Protein AF-0000000085163558 (afdb_homodimer)

Solvent-accessible surface area (backbone atoms only — not comparable to full-atom values): 19108 Å² total; per-residue (Å²): 104,44,37,70,56,42,45,69,63,59,58,63,50,84,78,63,87,53,85,35,62,61,61,64,68,59,49,54,52,25,58,48,59,16,62,55,37,70,46,75,89,71,60,66,40,54,37,37,34,40,28,48,47,92,40,30,53,62,50,35,55,63,37,28,60,65,64,34,59,96,32,67,67,57,35,50,50,48,33,62,41,53,50,18,30,26,25,35,33,42,38,33,34,47,54,46,94,49,67,68,61,26,52,47,27,46,31,24,40,14,19,24,50,38,41,28,53,42,43,29,44,72,72,54,30,29,34,29,82,42,66,62,80,49,53,73,35,68,69,38,32,52,76,70,64,54,51,91,59,40,39,62,75,30,34,37,39,29,30,41,66,84,62,86,70,64,75,87,75,90,74,80,67,75,77,34,61,46,74,109,103,45,37,70,56,43,46,68,62,60,56,62,50,85,77,61,86,52,86,35,63,63,60,63,69,58,49,54,52,25,58,46,59,17,61,57,36,70,45,75,89,72,60,67,40,54,37,37,34,39,29,49,48,92,40,29,55,61,50,36,55,64,36,27,58,65,65,34,59,94,31,67,69,57,33,49,52,49,34,61,41,53,51,16,30,25,24,35,33,41,38,31,35,48,53,44,95,49,66,67,60,25,52,44,28,46,30,22,40,14,19,24,49,38,42,27,54,41,44,30,42,71,71,54,29,28,34,30,83,42,67,64,80,50,53,72,34,67,67,38,33,52,76,71,65,53,51,94,58,40,38,61,75,32,34,38,40,31,30,40,66,84,62,88,71,64,75,86,74,89,73,82,69,76,78,34,62,47,74,109

Secondary structure (DSSP, 8-state):
-BHHHHHHH--B-----S-----HHHHHHHHHHTT-S--GGG---EEEEEEEGGGHHHHHHHHHHHHTTT-HHHHHHHHHHHTTSSEEEEEEEE--SSHHHHHHHHHHHHHHHHHHHHHHHHTT-EEEEE--GGGG-HHHHHHTT--TTEEEEEEEEEE-S-SPPPPPPP---SSSEEE-/-BHHHHHHH--B-----S-----HHHHHHHHHHTT-S--GGG---EEEEEEEGGGHHHHHHHHHHHHTTT-HHHHHHHHHHHTTSSEEEEEEEE--SSHHHHHHHHHHHHHHHHHHHHHHHHTT-EEEEE--GGGG-HHHHHHTT--TTEEEEEEEEEE-S-SPPPPPPP---SSSEEE-

Nearest PDB structures (foldseek):
  2i7h-assembly1_A  TM=8.887E-01  e=3.371E-15  Bacillus cereus
  7tmg-assembly1_B  TM=8.206E-01  e=7.336E-12  Klebsiella pneumoniae subsp. pneumoniae HS11286
  8dil-assembly2_C  TM=8.234E-01  e=2.069E-11  Salmonella enterica subsp. enterica serovar Typhimurium str. SL1344
  4xoo-assembly1_B  TM=7.553E-01  e=1.392E-09  Mycobacterium tuberculosis H37Rv
  4bn9-assembly1_A-2  TM=7.967E-01  e=5.325E-09  Lactococcus lactis subsp. lactis Il1403

Radius of gyration: 20.8 Å; Cα contacts (8 Å, |Δi|>4): 682; chains: 2; bounding box: 41×65×41 Å

InterPro domains:
  IPR000415 Nitroreductase-like [G3DSA:3.40.109.10] (3-159)
  IPR000415 Nitroreductase-like [SSF55469] (1-177)
  IPR026021 Putative NAD(P)H nitroreductase YdjA-like [cd02135] (5-158)
  IPR029479 Nitroreductase [PF00881] (7-157)
  IPR052530 NAD(P)H nitroreductase [PTHR43821] (5-172)

Foldseek 3Di:
DDPVCLVQVADADDDLDAAFADDVVLLVVLLVVLLPFDAPPSPSFKDKDKFALVRQLVLLQQQCCVVVPPNVVVSVVSNVRRNSFRIKIFIKGFADPDPVNRVRRVVSSVSSVVSSQSSCVVRQKHKHWADDPCQPPPSNCVSRPNDPRMGGRTMITIGGPPDDGDDDDDDDDPPPDDDD/DDPVCLVQVADADDDLDAAFADDVVLLVVLLVVLLPFDAPPSPSFKDKDKFALVRQLVLLQQQCCQVVPPNVVVSVVSNVRRNSFRIKIFIKGFADPDPVNRVRRVVSSVSSVVSSQSSCVVRQKHKHWDDDPCQPPPSNCVSRPNDPRMGGRTMITIGGPPDDGDDDDDDDDPPPDDDD

Structure (mmCIF, N/CA/C/O backbone):
data_AF-0000000085163558-model_v1
#
loop_
_entity.id
_entity.type
_entity.pdbx_description
1 polymer Nitroreductase
#
loop_
_atom_site.group_PDB
_atom_site.id
_atom_site.type_symbol
_atom_site.label_atom_id
_atom_site.label_alt_id
_atom_site.label_comp_id
_atom_site.label_asym_id
_atom_site.label_entity_id
_atom_site.label_seq_id
_atom_site.pdbx_PDB_ins_code
_atom_site.Cartn_x
_atom_site.Cartn_y
_atom_site.Cartn_z
_atom_site.occupancy
_atom_site.B_iso_or_equiv
_atom_site.auth_seq_id
_atom_site.auth_comp_id
_atom_site.auth_asym_id
_atom_site.auth_atom_id
_atom_site.pdbx_PDB_model_num
ATOM 1 N N . MET A 1 1 ? -19.875 1.414 6.484 1 96.38 1 MET A N 1
ATOM 2 C CA . MET A 1 1 ? -20.109 1.406 5.043 1 96.38 1 MET A CA 1
ATOM 3 C C . MET A 1 1 ? -19.656 0.083 4.43 1 96.38 1 MET A C 1
ATOM 5 O O . MET A 1 1 ? -18.812 -0.618 4.996 1 96.38 1 MET A O 1
ATOM 9 N N . GLU A 1 2 ? -20.203 -0.252 3.246 1 98.5 2 GLU A N 1
ATOM 10 C CA . GLU A 1 2 ? -19.781 -1.465 2.555 1 98.5 2 GLU A CA 1
ATOM 11 C C . GLU A 1 2 ? -18.406 -1.292 1.933 1 98.5 2 GLU A C 1
ATOM 13 O O . GLU A 1 2 ? -18.062 -0.209 1.453 1 98.5 2 GLU A O 1
ATOM 18 N N . LEU A 1 3 ? -17.641 -2.377 1.871 1 98.81 3 LEU A N 1
ATOM 19 C CA . LEU A 1 3 ? -16.266 -2.371 1.386 1 98.81 3 LEU A CA 1
ATOM 20 C C . LEU A 1 3 ? -16.188 -1.785 -0.02 1 98.81 3 LEU A C 1
ATOM 22 O O . LEU A 1 3 ? -15.414 -0.855 -0.267 1 98.81 3 LEU A O 1
ATOM 26 N N . LYS A 1 4 ? -17 -2.293 -0.973 1 98.5 4 LYS A N 1
ATOM 27 C CA . LYS A 1 4 ? -16.953 -1.836 -2.359 1 98.5 4 LYS A CA 1
ATOM 28 C C . LYS A 1 4 ? -17.312 -0.355 -2.459 1 98.5 4 LYS A C 1
ATOM 30 O O . LYS A 1 4 ? -16.719 0.379 -3.25 1 98.5 4 LYS A O 1
ATOM 35 N N . ASP A 1 5 ? -18.234 0.069 -1.639 1 98.12 5 ASP A N 1
ATOM 36 C CA . ASP A 1 5 ? -18.609 1.48 -1.615 1 98.12 5 ASP A CA 1
ATOM 37 C C . ASP A 1 5 ? -17.438 2.348 -1.138 1 98.12 5 ASP A C 1
ATOM 39 O O . ASP A 1 5 ? -17.172 3.41 -1.703 1 98.12 5 ASP A O 1
ATOM 43 N N . ALA A 1 6 ? -16.781 1.903 -0.052 1 98.5 6 ALA A N 1
ATOM 44 C CA . ALA A 1 6 ? -15.641 2.648 0.476 1 98.5 6 ALA A CA 1
ATOM 45 C C . ALA A 1 6 ? -14.547 2.799 -0.58 1 98.5 6 ALA A C 1
ATOM 47 O O . ALA A 1 6 ? -14.031 3.898 -0.793 1 98.5 6 ALA A O 1
ATOM 48 N N . ILE A 1 7 ? -14.242 1.726 -1.292 1 98.5 7 ILE A N 1
ATOM 49 C CA . ILE A 1 7 ? -13.156 1.696 -2.262 1 98.5 7 ILE A CA 1
ATOM 50 C C . ILE A 1 7 ? -13.516 2.553 -3.473 1 98.5 7 ILE A C 1
ATOM 52 O O . ILE A 1 7 ? -12.688 3.311 -3.977 1 98.5 7 ILE A O 1
ATOM 56 N N . THR A 1 8 ? -14.719 2.561 -3.906 1 97.06 8 THR A N 1
ATOM 57 C CA . THR A 1 8 ? -15.086 3.232 -5.145 1 97.06 8 THR A CA 1
ATOM 58 C C . THR A 1 8 ? -15.383 4.707 -4.895 1 97.06 8 THR A C 1
ATOM 60 O O . THR A 1 8 ? -15.32 5.527 -5.812 1 97.06 8 THR A O 1
ATOM 63 N N . SER A 1 9 ? -15.695 5.07 -3.656 1 96.5 9 SER A N 1
ATOM 64 C CA . SER A 1 9 ? -16.125 6.438 -3.391 1 96.5 9 SER A CA 1
ATOM 65 C C . SER A 1 9 ? -14.977 7.285 -2.857 1 96.5 9 SER A C 1
ATOM 67 O O . SER A 1 9 ? -14.992 8.508 -2.99 1 96.5 9 SER A O 1
ATOM 69 N N . ARG A 1 10 ? -14.008 6.664 -2.191 1 97.19 10 ARG A N 1
ATOM 70 C CA . ARG A 1 10 ? -12.898 7.441 -1.634 1 97.19 10 ARG A CA 1
ATOM 71 C C . ARG A 1 10 ? -12.156 8.203 -2.727 1 97.19 10 ARG A C 1
ATOM 73 O O . ARG A 1 10 ? -11.859 7.648 -3.787 1 97.19 10 ARG A O 1
ATOM 80 N N . ARG A 1 11 ? -11.898 9.469 -2.463 1 96.38 11 ARG A N 1
ATOM 81 C CA . ARG A 1 11 ? -11.141 10.352 -3.35 1 96.38 11 ARG A CA 1
ATOM 82 C C . ARG A 1 11 ? -10.141 11.188 -2.562 1 96.38 11 ARG A C 1
ATOM 84 O O . ARG A 1 11 ? -10.328 11.43 -1.368 1 96.38 11 ARG A O 1
ATOM 91 N N . SER A 1 12 ? -9.133 11.578 -3.279 1 96.75 12 SER A N 1
ATOM 92 C CA . SER A 1 12 ? -8.266 12.594 -2.693 1 96.75 12 SER A CA 1
ATOM 93 C C . SER A 1 12 ? -8.922 13.969 -2.703 1 96.75 12 SER A C 1
ATOM 95 O O . SER A 1 12 ? -9.32 14.469 -3.76 1 96.75 12 SER A O 1
ATOM 97 N N . VAL A 1 13 ? -9.078 14.508 -1.552 1 94.31 13 VAL A N 1
ATOM 98 C CA . VAL A 1 13 ? -9.648 15.852 -1.433 1 94.31 13 VAL A CA 1
ATOM 99 C C . VAL A 1 13 ? -8.539 16.891 -1.575 1 94.31 13 VAL A C 1
ATOM 101 O O . VAL A 1 13 ? -7.75 17.094 -0.651 1 94.31 13 VAL A O 1
ATOM 104 N N . LYS A 1 14 ? -8.547 17.656 -2.625 1 91.56 14 LYS A N 1
ATOM 105 C CA . LYS A 1 14 ? -7.395 18.469 -3.002 1 91.56 14 LYS A CA 1
ATOM 106 C C . LYS A 1 14 ? -7.691 19.953 -2.838 1 91.56 14 LYS A C 1
ATOM 108 O O . LYS A 1 14 ? -6.879 20.797 -3.219 1 91.56 14 LYS A O 1
ATOM 113 N N . ILE A 1 15 ? -8.844 20.312 -2.365 1 89.44 15 ILE A N 1
ATOM 114 C CA . ILE A 1 15 ? -9.219 21.719 -2.207 1 89.44 15 ILE A CA 1
ATOM 115 C C . ILE A 1 15 ? -9.156 22.109 -0.731 1 89.44 15 ILE A C 1
ATOM 117 O O . ILE A 1 15 ? -9.875 21.547 0.097 1 89.44 15 ILE A O 1
ATOM 121 N N . PHE A 1 16 ? -8.305 23 -0.438 1 92.25 16 PHE A N 1
ATOM 122 C CA . PHE A 1 16 ? -8.086 23.469 0.92 1 92.25 16 PHE A CA 1
ATOM 123 C C . PHE A 1 16 ? -8.453 24.953 1.042 1 92.25 16 PHE A C 1
ATOM 125 O O . PHE A 1 16 ? -7.586 25.797 1.261 1 92.25 16 PHE A O 1
ATOM 132 N N . ASP A 1 17 ? -9.734 25.219 0.956 1 90.94 17 ASP A N 1
ATOM 133 C CA . ASP A 1 17 ? -10.148 26.609 0.743 1 90.94 17 ASP A CA 1
ATOM 134 C C . ASP A 1 17 ? -10.969 27.125 1.921 1 90.94 17 ASP A C 1
ATOM 136 O O . ASP A 1 17 ? -11.539 28.219 1.856 1 90.94 17 ASP A O 1
ATOM 140 N N . HIS A 1 18 ? -11.125 26.375 2.949 1 95.38 18 HIS A N 1
ATOM 141 C CA . HIS A 1 18 ? -11.852 26.812 4.137 1 95.38 18 HIS A CA 1
ATOM 142 C C . HIS A 1 18 ? -11.281 26.172 5.398 1 95.38 18 HIS A C 1
ATOM 144 O O . HIS A 1 18 ? -10.414 25.297 5.316 1 95.38 18 HIS A O 1
ATOM 150 N N . ASP A 1 19 ? -11.711 26.734 6.547 1 97.12 19 ASP A N 1
ATOM 151 C CA . ASP A 1 19 ? -11.25 26.234 7.836 1 97.12 19 ASP A CA 1
ATOM 152 C C . ASP A 1 19 ? -11.906 24.891 8.164 1 97.12 19 ASP A C 1
ATOM 154 O O . ASP A 1 19 ? -13.102 24.828 8.438 1 97.12 19 ASP A O 1
ATOM 158 N N . MET A 1 20 ? -11.109 23.844 8.188 1 97.62 20 MET A N 1
ATOM 159 C CA . MET A 1 20 ? -11.664 22.5 8.32 1 97.62 20 MET A CA 1
ATOM 160 C C . MET A 1 20 ? -11.43 21.938 9.719 1 97.62 20 MET A C 1
ATOM 162 O O . MET A 1 20 ? -10.43 22.281 10.359 1 97.62 20 MET A O 1
ATOM 166 N N . HIS A 1 21 ? -12.336 21.109 10.117 1 97.62 21 HIS A N 1
ATOM 167 C CA . HIS A 1 21 ? -12.25 20.422 11.398 1 97.62 21 HIS A CA 1
ATOM 168 C C . HIS A 1 21 ? -12.609 18.938 11.25 1 97.62 21 HIS A C 1
ATOM 170 O O . HIS A 1 21 ? -13.484 18.594 10.461 1 97.62 21 HIS A O 1
ATOM 176 N N . ILE A 1 22 ? -11.891 18.172 12.031 1 98.19 22 ILE A N 1
ATOM 177 C CA . ILE A 1 22 ? -12.172 16.734 11.992 1 98.19 22 ILE A CA 1
ATOM 178 C C . ILE A 1 22 ? -12.344 16.203 13.414 1 98.19 22 ILE A C 1
ATOM 180 O O . ILE A 1 22 ? -12.039 16.906 14.383 1 98.19 22 ILE A O 1
ATOM 184 N N . ASP A 1 23 ? -12.891 14.984 13.562 1 98.12 23 ASP A N 1
ATOM 185 C CA . ASP A 1 23 ? -13.023 14.258 14.82 1 98.12 23 ASP A CA 1
ATOM 186 C C . ASP A 1 23 ? -11.742 13.484 15.141 1 98.12 23 ASP A C 1
ATOM 188 O O . ASP A 1 23 ? -11.5 12.414 14.586 1 98.12 23 ASP A O 1
ATOM 192 N N . ASP A 1 24 ? -10.992 14 16.109 1 97.69 24 ASP A N 1
ATOM 193 C CA . ASP A 1 24 ? -9.703 13.391 16.438 1 97.69 24 ASP A CA 1
ATOM 194 C C . ASP A 1 24 ? -9.898 11.984 17 1 97.69 24 ASP A C 1
ATOM 196 O O . ASP A 1 24 ? -9.062 11.102 16.797 1 97.69 24 ASP A O 1
ATOM 200 N N . GLU A 1 25 ? -10.953 11.82 17.734 1 98.19 25 GLU A N 1
ATOM 201 C CA . GLU A 1 25 ? -11.211 10.477 18.266 1 98.19 25 GLU A CA 1
ATOM 202 C C . GLU A 1 25 ? -11.391 9.469 17.141 1 98.19 25 GLU A C 1
ATOM 204 O O . GLU A 1 25 ? -10.844 8.367 17.188 1 98.19 25 GLU A O 1
ATOM 209 N N . ALA A 1 26 ? -12.172 9.844 16.156 1 98.5 26 ALA A N 1
ATOM 210 C CA . ALA A 1 26 ? -12.359 9 14.977 1 98.5 26 ALA A CA 1
ATOM 211 C C . ALA A 1 26 ? -11.031 8.766 14.258 1 98.5 26 ALA A C 1
ATOM 213 O O . ALA A 1 26 ? -10.766 7.664 13.766 1 98.5 26 ALA A O 1
ATOM 214 N N . LEU A 1 27 ? -10.211 9.805 14.211 1 98.5 27 LEU A N 1
ATOM 215 C CA . LEU A 1 27 ? -8.891 9.68 13.609 1 98.5 27 LEU A CA 1
ATOM 216 C C . LEU A 1 27 ? -8.07 8.602 14.305 1 98.5 27 LEU A C 1
ATOM 218 O O . LEU A 1 27 ? -7.527 7.707 13.656 1 98.5 27 LEU A O 1
ATOM 222 N N . TYR A 1 28 ? -7.98 8.633 15.578 1 98 28 TYR A N 1
ATOM 223 C CA . TYR A 1 28 ? -7.129 7.707 16.312 1 98 28 TYR A CA 1
ATOM 224 C C . TYR A 1 28 ? -7.672 6.285 16.25 1 98 28 TYR A C 1
ATOM 226 O O . TYR A 1 28 ? -6.902 5.324 16.203 1 98 28 TYR A O 1
ATOM 234 N N . GLU A 1 29 ? -9.008 6.168 16.25 1 97.75 29 GLU A N 1
ATOM 235 C CA . GLU A 1 29 ? -9.586 4.848 16.031 1 97.75 29 GLU A CA 1
ATOM 236 C C . GLU A 1 29 ? -9.188 4.273 14.68 1 97.75 29 GLU A C 1
ATOM 238 O O . GLU A 1 29 ? -8.812 3.102 14.578 1 97.75 29 GLU A O 1
ATOM 243 N N . ALA A 1 30 ? -9.258 5.094 13.656 1 98.44 30 ALA A N 1
ATOM 244 C CA . ALA A 1 30 ? -8.875 4.664 12.312 1 98.44 30 ALA A CA 1
ATOM 245 C C . ALA A 1 30 ? -7.398 4.301 12.25 1 98.44 30 ALA A C 1
ATOM 247 O O . ALA A 1 30 ? -7.023 3.305 11.625 1 98.44 30 ALA A O 1
ATOM 248 N N . LEU A 1 31 ? -6.543 5.113 12.891 1 98.44 31 LEU A N 1
ATOM 249 C CA . LEU A 1 31 ? -5.105 4.855 12.914 1 98.44 31 LEU A CA 1
ATOM 250 C C . LEU A 1 31 ? -4.812 3.479 13.5 1 98.44 31 LEU A C 1
ATOM 252 O O . LEU A 1 31 ? -4.016 2.719 12.953 1 98.44 31 LEU A O 1
ATOM 256 N N . LYS A 1 32 ? -5.457 3.162 14.516 1 97.31 32 LYS A N 1
ATOM 257 C CA . LYS A 1 32 ? -5.227 1.9 15.219 1 97.31 32 LYS A CA 1
ATOM 258 C C . LYS A 1 32 ? -5.766 0.722 14.414 1 97.31 32 LYS A C 1
ATOM 260 O O . LYS A 1 32 ? -5.074 -0.282 14.227 1 97.31 32 LYS A O 1
ATOM 265 N N . LEU A 1 33 ? -6.965 0.857 13.914 1 97.38 33 LEU A N 1
ATOM 266 C CA . LEU A 1 33 ? -7.594 -0.219 13.156 1 97.38 33 LEU A CA 1
ATOM 267 C C . LEU A 1 33 ? -6.832 -0.484 11.859 1 97.38 33 LEU A C 1
ATOM 269 O O . LEU A 1 33 ? -6.785 -1.62 11.383 1 97.38 33 LEU A O 1
ATOM 273 N N . SER A 1 34 ? -6.18 0.521 11.336 1 98.25 34 SER A N 1
ATOM 274 C CA . SER A 1 34 ? -5.453 0.412 10.07 1 98.25 34 SER A CA 1
ATOM 275 C C . SER A 1 34 ? -4.27 -0.542 10.195 1 98.25 34 SER A C 1
ATOM 277 O O . SER A 1 34 ? -3.75 -1.028 9.188 1 98.25 34 SER A O 1
ATOM 279 N N . THR A 1 35 ? -3.826 -0.892 11.406 1 97.69 35 THR A N 1
ATOM 280 C CA . THR A 1 35 ? -2.67 -1.755 11.625 1 97.69 35 THR A CA 1
ATOM 281 C C . THR A 1 35 ? -3.002 -3.203 11.273 1 97.69 35 THR A C 1
ATOM 283 O O . THR A 1 35 ? -2.107 -4.043 11.172 1 97.69 35 THR A O 1
ATOM 286 N N . ASP A 1 36 ? -4.27 -3.486 11.109 1 97.44 36 ASP A N 1
ATOM 287 C CA . ASP A 1 36 ? -4.633 -4.809 10.609 1 97.44 36 ASP A CA 1
ATOM 288 C C . ASP A 1 36 ? -4.305 -4.945 9.125 1 97.44 36 ASP A C 1
ATOM 290 O O . ASP A 1 36 ? -5.086 -5.516 8.367 1 97.44 36 ASP A O 1
ATOM 294 N N . ALA A 1 37 ? -3.266 -4.355 8.688 1 97.81 37 ALA A N 1
ATOM 295 C CA . ALA A 1 37 ? -2.697 -4.469 7.348 1 97.81 37 ALA A CA 1
ATOM 296 C C . ALA A 1 37 ? -1.706 -5.625 7.266 1 97.81 37 ALA A C 1
ATOM 298 O O . ALA A 1 37 ? -1.025 -5.938 8.25 1 97.81 37 ALA A O 1
ATOM 299 N N . PRO A 1 38 ? -1.646 -6.324 6.105 1 97.81 38 PRO A N 1
ATOM 300 C CA . PRO A 1 38 ? -0.619 -7.359 5.957 1 97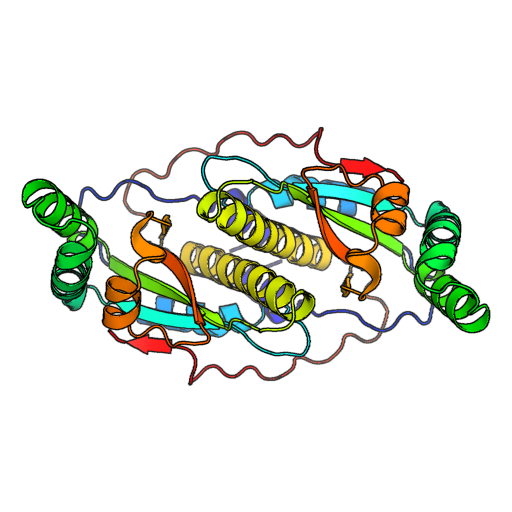.81 38 PRO A CA 1
ATOM 301 C C . PRO A 1 38 ? 0.799 -6.797 6.004 1 97.81 38 PRO A C 1
ATOM 303 O O . PRO A 1 38 ? 1.042 -5.684 5.527 1 97.81 38 PRO A O 1
ATOM 306 N N . ASN A 1 39 ? 1.705 -7.52 6.605 1 97.56 39 ASN A N 1
ATOM 307 C CA . ASN A 1 39 ? 3.123 -7.18 6.656 1 97.56 39 ASN A CA 1
ATOM 308 C C . ASN A 1 39 ? 3.982 -8.406 6.938 1 97.56 39 ASN A C 1
ATOM 310 O O . ASN A 1 39 ? 3.607 -9.266 7.742 1 97.56 39 ASN A O 1
ATOM 314 N N . HIS A 1 40 ? 5.047 -8.461 6.184 1 97.06 40 HIS A N 1
ATOM 315 C CA . HIS A 1 40 ? 5.961 -9.594 6.324 1 97.06 40 HIS A CA 1
ATOM 316 C C . HIS A 1 40 ? 6.613 -9.602 7.699 1 97.06 40 HIS A C 1
ATOM 318 O O . HIS A 1 40 ? 7.086 -8.57 8.18 1 97.06 40 HIS A O 1
ATOM 324 N N . GLY A 1 41 ? 6.543 -10.797 8.344 1 94.06 41 GLY A N 1
ATOM 325 C CA . GLY A 1 41 ? 7.215 -10.961 9.625 1 94.06 41 GLY A CA 1
ATOM 326 C C . GLY A 1 41 ? 6.562 -10.172 10.742 1 94.06 41 GLY A C 1
ATOM 327 O O . GLY A 1 41 ? 7.152 -10 11.812 1 94.06 41 GLY A O 1
ATOM 328 N N . MET A 1 42 ? 5.402 -9.594 10.484 1 94.69 42 MET A N 1
ATOM 329 C CA . MET A 1 42 ? 4.711 -8.742 11.445 1 94.69 42 MET A CA 1
ATOM 330 C C . MET A 1 42 ? 5.633 -7.645 11.969 1 94.69 42 MET A C 1
ATOM 332 O O . MET A 1 42 ? 5.707 -7.41 13.172 1 94.69 42 MET A O 1
ATOM 336 N N . ARG A 1 43 ? 6.328 -7.082 11.008 1 95.56 43 ARG A N 1
ATOM 337 C CA . ARG A 1 43 ? 7.297 -6.047 11.336 1 95.56 43 ARG A CA 1
ATOM 338 C C . ARG A 1 43 ? 6.602 -4.73 11.672 1 95.56 43 ARG A C 1
ATOM 340 O O . ARG A 1 43 ? 7.172 -3.879 12.352 1 95.56 43 ARG A O 1
ATOM 347 N N . GLU A 1 44 ? 5.395 -4.559 11.219 1 97.31 44 GLU A N 1
ATOM 348 C CA . GLU A 1 44 ? 4.598 -3.365 11.469 1 97.31 44 GLU A CA 1
ATOM 349 C C . GLU A 1 44 ? 5.418 -2.098 11.266 1 97.31 44 GLU A C 1
ATOM 351 O O . GLU A 1 44 ? 5.574 -1.294 12.188 1 97.31 44 GLU A O 1
ATOM 356 N N . PRO A 1 45 ? 5.859 -1.86 9.992 1 97.81 45 PRO A N 1
ATOM 357 C CA . PRO A 1 45 ? 6.902 -0.863 9.727 1 97.81 45 PRO A CA 1
ATOM 358 C C . PRO A 1 45 ? 6.352 0.56 9.664 1 97.81 45 PRO A C 1
ATOM 360 O O . PRO A 1 45 ? 6.922 1.416 8.984 1 97.81 45 PRO A O 1
ATOM 363 N N . TRP A 1 46 ? 5.281 0.855 10.305 1 98.06 46 TRP A N 1
ATOM 364 C CA . TRP A 1 46 ? 4.656 2.168 10.188 1 98.06 46 TRP A CA 1
ATOM 365 C C . TRP A 1 46 ? 4.836 2.975 11.469 1 98.06 46 TRP A C 1
ATOM 367 O O . TRP A 1 46 ? 4.746 2.428 12.57 1 98.06 46 TRP A O 1
ATOM 377 N N . ARG A 1 47 ? 5.145 4.219 11.305 1 98.38 47 ARG A N 1
ATOM 378 C CA . ARG A 1 47 ? 5.113 5.242 12.352 1 98.38 47 ARG A CA 1
ATOM 379 C C . ARG A 1 47 ? 4.438 6.516 11.852 1 98.38 47 ARG A C 1
ATOM 381 O O . ARG A 1 47 ? 4.676 6.945 10.719 1 98.38 47 ARG A O 1
ATOM 388 N N . ILE A 1 48 ? 3.607 7.09 12.742 1 98.69 48 ILE A N 1
ATOM 389 C CA . ILE A 1 48 ? 2.828 8.266 12.375 1 98.69 48 ILE A CA 1
ATOM 390 C C . ILE A 1 48 ? 3.086 9.391 13.375 1 98.69 48 ILE A C 1
ATOM 392 O O . ILE A 1 48 ? 3.102 9.156 14.586 1 98.69 48 ILE A O 1
ATOM 396 N N . VAL A 1 49 ? 3.354 10.516 12.875 1 98.69 49 VAL A N 1
ATOM 397 C CA . VAL A 1 49 ? 3.326 11.727 13.695 1 98.69 49 VAL A CA 1
ATOM 398 C C . VAL A 1 49 ? 2.086 12.547 13.367 1 98.69 49 VAL A C 1
ATOM 400 O O . VAL A 1 49 ? 1.91 12.984 12.227 1 98.69 49 VAL A O 1
ATOM 403 N N . HIS A 1 50 ? 1.229 12.727 14.312 1 98.69 50 HIS A N 1
ATOM 404 C CA . HIS A 1 50 ? 0.024 13.531 14.141 1 98.69 50 HIS A CA 1
ATOM 405 C C . HIS A 1 50 ? 0.296 15 14.438 1 98.69 50 HIS A C 1
ATOM 407 O O . HIS A 1 50 ? 0.774 15.344 15.523 1 98.69 50 HIS A O 1
ATOM 413 N N . VAL A 1 51 ? 0.069 15.828 13.469 1 98.75 51 VAL A N 1
ATOM 414 C CA . VAL A 1 51 ? 0.045 17.281 13.648 1 98.75 51 VAL A CA 1
ATOM 415 C C . VAL A 1 51 ? -1.397 17.75 13.797 1 98.75 51 VAL A C 1
ATOM 417 O O . VAL A 1 51 ? -2.115 17.891 12.805 1 98.75 51 VAL A O 1
ATOM 420 N N . SER A 1 52 ? -1.741 18.031 15 1 98.5 52 SER A N 1
ATOM 421 C CA . SER A 1 52 ? -3.111 18.453 15.258 1 98.5 52 SER A CA 1
ATOM 422 C C . SER A 1 52 ? -3.371 19.859 14.695 1 98.5 52 SER A C 1
ATOM 424 O O . SER A 1 52 ? -2.432 20.578 14.367 1 98.5 52 SER A O 1
ATOM 426 N N . LYS A 1 53 ? -4.621 20.188 14.586 1 98.5 53 LYS A N 1
ATOM 427 C CA . LYS A 1 53 ? -5.035 21.438 13.953 1 98.5 53 LYS A CA 1
ATOM 428 C C . LYS A 1 53 ? -4.324 22.625 14.586 1 98.5 53 LYS A C 1
ATOM 430 O O . LYS A 1 53 ? -3.85 23.516 13.875 1 98.5 53 LYS A O 1
ATOM 435 N N . ASP A 1 54 ? -4.219 22.656 15.852 1 98.19 54 ASP A N 1
ATOM 436 C CA . ASP A 1 54 ? -3.674 23.812 16.562 1 98.19 54 ASP A CA 1
ATOM 437 C C . ASP A 1 54 ? -2.156 23.875 16.406 1 98.19 54 ASP A C 1
ATOM 439 O O . ASP A 1 54 ? -1.536 24.875 16.766 1 98.19 54 ASP A O 1
ATOM 443 N N . ARG A 1 55 ? -1.524 22.828 15.82 1 98.69 55 ARG A N 1
ATOM 444 C CA . ARG A 1 55 ? -0.072 22.781 15.695 1 98.69 55 ARG A CA 1
ATOM 445 C C . ARG A 1 55 ? 0.354 22.938 14.234 1 98.69 55 ARG A C 1
ATOM 447 O O . ARG A 1 55 ? 1.549 22.984 13.938 1 98.69 55 ARG A O 1
ATOM 454 N N . LEU A 1 56 ? -0.579 23.047 13.344 1 98.81 56 LEU A N 1
ATOM 455 C CA . LEU A 1 56 ? -0.282 23.078 11.914 1 98.81 56 LEU A CA 1
ATOM 456 C C . LEU A 1 56 ? 0.588 24.297 11.578 1 98.81 56 LEU A C 1
ATOM 458 O O . LEU A 1 56 ? 1.514 24.188 10.766 1 98.81 56 LEU A O 1
ATOM 462 N N . GLY A 1 57 ? 0.238 25.422 12.133 1 98.69 57 GLY A N 1
ATOM 463 C CA . GLY A 1 57 ? 1.038 26.609 11.891 1 98.69 57 GLY A CA 1
ATOM 464 C C . GLY A 1 57 ? 2.488 26.453 12.305 1 98.69 57 GLY A C 1
ATOM 465 O O . GLY A 1 57 ? 3.396 26.797 11.547 1 98.69 57 GLY A O 1
ATOM 466 N N . ASP A 1 58 ? 2.756 25.938 13.508 1 98.62 58 ASP A N 1
ATOM 467 C CA . ASP A 1 58 ? 4.109 25.703 14.008 1 98.62 58 ASP A CA 1
ATOM 468 C C . ASP A 1 58 ? 4.863 24.734 13.102 1 98.62 58 ASP A C 1
ATOM 470 O O . ASP A 1 58 ? 6.027 24.969 12.766 1 98.62 58 ASP A O 1
ATOM 474 N N . MET A 1 59 ? 4.211 23.672 12.758 1 98.75 59 MET A N 1
ATOM 475 C CA . MET A 1 59 ? 4.828 22.703 11.867 1 98.75 59 MET A CA 1
ATOM 476 C C . MET A 1 59 ? 5.199 23.344 10.531 1 98.75 59 MET A C 1
ATOM 478 O O . MET A 1 59 ? 6.309 23.141 10.031 1 98.75 59 MET A O 1
ATOM 482 N N . SER A 1 60 ? 4.273 24.094 9.945 1 98.56 60 SER A N 1
ATOM 483 C CA . SER A 1 60 ? 4.523 24.75 8.664 1 98.56 60 SER A CA 1
ATOM 484 C C . SER A 1 60 ? 5.758 25.641 8.734 1 98.56 60 SER A C 1
ATOM 486 O O . SER A 1 60 ? 6.625 25.578 7.863 1 98.56 60 SER A O 1
ATOM 488 N N . ARG A 1 61 ? 5.844 26.438 9.781 1 98.06 61 ARG A N 1
ATOM 489 C CA . ARG A 1 61 ? 6.973 27.359 9.938 1 98.06 61 ARG A CA 1
ATOM 490 C C . ARG A 1 61 ? 8.281 26.578 10.062 1 98.06 61 ARG A C 1
ATOM 492 O O . ARG A 1 61 ? 9.297 26.969 9.477 1 98.06 61 ARG A O 1
ATOM 499 N N . SER A 1 62 ? 8.266 25.531 10.812 1 97.62 62 SER A N 1
ATOM 500 C CA . SER A 1 62 ? 9.461 24.719 11.023 1 97.62 62 SER A CA 1
ATOM 501 C C . SER A 1 62 ? 9.922 24.062 9.727 1 97.62 62 SER A C 1
ATOM 503 O O . SER A 1 62 ? 11.117 24.047 9.422 1 97.62 62 SER A O 1
ATOM 505 N N . VAL A 1 63 ? 9 23.531 8.953 1 98.12 63 VAL A N 1
ATOM 506 C CA . VAL A 1 63 ? 9.312 22.797 7.734 1 98.12 63 VAL A CA 1
ATOM 507 C C . VAL A 1 63 ? 9.688 23.766 6.621 1 98.12 63 VAL A C 1
ATOM 509 O O . VAL A 1 63 ? 10.672 23.562 5.91 1 98.12 63 VAL A O 1
ATOM 512 N N . SER A 1 64 ? 8.906 24.812 6.492 1 97.56 64 SER A N 1
ATOM 513 C CA . SER A 1 64 ? 9.039 25.688 5.324 1 97.56 64 SER A CA 1
ATOM 514 C C . SER A 1 64 ? 10.336 26.484 5.367 1 97.56 64 SER A C 1
ATOM 516 O O . SER A 1 64 ? 10.852 26.891 4.328 1 97.56 64 SER A O 1
ATOM 518 N N . ARG A 1 65 ? 10.844 26.703 6.602 1 96.06 65 ARG A N 1
ATOM 519 C CA . ARG A 1 65 ? 12.117 27.406 6.715 1 96.06 65 ARG A CA 1
ATOM 520 C C . ARG A 1 65 ? 13.219 26.672 5.957 1 96.06 65 ARG A C 1
ATOM 522 O O . ARG A 1 65 ? 14.148 27.297 5.441 1 96.06 65 ARG A O 1
ATOM 529 N N . PHE A 1 66 ? 13.141 25.344 5.879 1 97.19 66 PHE A N 1
ATOM 530 C CA . PHE A 1 66 ? 14.148 24.547 5.195 1 97.19 66 PHE A CA 1
ATOM 531 C C . PHE A 1 66 ? 13.68 24.172 3.793 1 97.19 66 PHE A C 1
ATOM 533 O O . PHE A 1 66 ? 14.477 24.156 2.854 1 97.19 66 PHE A O 1
ATOM 540 N N . ALA A 1 67 ? 12.422 23.906 3.654 1 97.38 67 ALA A N 1
ATOM 541 C CA . ALA A 1 67 ? 11.852 23.484 2.379 1 97.38 67 ALA A CA 1
ATOM 542 C C . ALA A 1 67 ? 11.859 24.625 1.364 1 97.38 67 ALA A C 1
ATOM 544 O O . ALA A 1 67 ? 12.078 24.391 0.17 1 97.38 67 ALA A O 1
ATOM 545 N N . PHE A 1 68 ? 11.602 25.75 1.771 1 96.94 68 PHE A N 1
ATOM 546 C CA . PHE A 1 68 ? 11.5 26.938 0.92 1 96.94 68 PHE A CA 1
ATOM 547 C C . PHE A 1 68 ? 12.453 28.031 1.389 1 96.94 68 PHE A C 1
ATOM 549 O O . PHE A 1 68 ? 12.055 29.172 1.562 1 96.94 68 PHE A O 1
ATOM 556 N N . ARG A 1 69 ? 13.633 27.641 1.457 1 93.81 69 ARG A N 1
ATOM 557 C CA . ARG A 1 69 ? 14.656 28.562 1.949 1 93.81 69 ARG A CA 1
ATOM 558 C C . ARG A 1 69 ? 14.695 29.828 1.104 1 93.81 69 ARG A C 1
ATOM 560 O O . ARG A 1 69 ? 14.766 29.766 -0.125 1 93.81 69 ARG A O 1
ATOM 567 N N . ASN A 1 70 ? 14.57 30.984 1.736 1 93.88 70 ASN A N 1
ATOM 568 C CA . ASN A 1 70 ? 14.641 32.312 1.122 1 93.88 70 ASN A CA 1
ATOM 569 C C . ASN A 1 70 ? 13.492 32.531 0.149 1 93.88 70 ASN A C 1
ATOM 571 O O . ASN A 1 70 ? 13.656 33.219 -0.871 1 93.88 70 ASN A O 1
ATOM 575 N N . GLU A 1 71 ? 12.438 31.859 0.281 1 97.31 71 GLU A N 1
ATOM 576 C CA . GLU A 1 71 ? 11.227 32.031 -0.514 1 97.31 71 GLU A CA 1
ATOM 577 C C . GLU A 1 71 ? 10.023 32.344 0.371 1 97.31 71 GLU A C 1
ATOM 579 O O . GLU A 1 71 ? 9.109 31.547 0.505 1 97.31 71 GLU A O 1
ATOM 584 N N . PRO A 1 72 ? 9.984 33.594 0.882 1 96.69 72 PRO A N 1
ATOM 585 C CA . PRO A 1 72 ? 8.953 33.969 1.852 1 96.69 72 PRO A CA 1
ATOM 586 C C . PRO A 1 72 ? 7.539 33.781 1.301 1 96.69 72 PRO A C 1
ATOM 588 O O . PRO A 1 72 ? 6.621 33.438 2.049 1 96.69 72 PRO A O 1
ATOM 591 N N . GLU A 1 73 ? 7.391 34.031 0.042 1 97.81 73 GLU A N 1
ATOM 592 C CA . GLU A 1 73 ? 6.066 33.875 -0.553 1 97.81 73 GLU A CA 1
ATOM 593 C C . GLU A 1 73 ? 5.602 32.438 -0.532 1 97.81 73 GLU A C 1
ATOM 595 O O . GLU A 1 73 ? 4.434 32.156 -0.253 1 97.81 73 GLU A O 1
ATOM 600 N N . LYS A 1 74 ? 6.52 31.531 -0.781 1 97.56 74 LYS A N 1
ATOM 601 C CA . LYS A 1 74 ? 6.191 30.109 -0.742 1 97.56 74 LYS A CA 1
ATOM 602 C C . LYS A 1 74 ? 5.941 29.641 0.689 1 97.56 74 LYS A C 1
ATOM 604 O O . LYS A 1 74 ? 5.074 28.797 0.93 1 97.56 74 LYS A O 1
ATOM 609 N N . GLN A 1 75 ? 6.719 30.188 1.571 1 98 75 GLN A N 1
ATOM 610 C CA . GLN A 1 75 ? 6.512 29.859 2.98 1 98 75 GLN A CA 1
ATOM 611 C C . GLN A 1 75 ? 5.117 30.281 3.439 1 98 75 GLN A C 1
ATOM 613 O O . GLN A 1 75 ? 4.418 29.5 4.094 1 98 75 GLN A O 1
ATOM 618 N N . GLN A 1 76 ? 4.75 31.469 3.033 1 97.88 76 GLN A N 1
ATOM 619 C CA . GLN A 1 76 ? 3.436 31.984 3.416 1 97.88 76 GLN A CA 1
ATOM 620 C C . GLN A 1 76 ? 2.322 31.172 2.758 1 97.88 76 GLN A C 1
ATOM 622 O O . GLN A 1 76 ? 1.306 30.875 3.389 1 97.88 76 GLN A O 1
ATOM 627 N N . SER A 1 77 ? 2.508 30.844 1.514 1 97.19 77 SER A N 1
ATOM 628 C CA . SER A 1 77 ? 1.525 30.031 0.799 1 97.19 77 SER A CA 1
ATOM 629 C C . SER A 1 77 ? 1.34 28.672 1.463 1 97.19 77 SER A C 1
ATOM 631 O O . SER A 1 77 ? 0.211 28.203 1.614 1 97.19 77 SER A O 1
ATOM 633 N N . HIS A 1 78 ? 2.428 28.047 1.822 1 97.38 78 HIS A N 1
ATOM 634 C CA . HIS A 1 78 ? 2.385 26.766 2.533 1 97.38 78 HIS A CA 1
ATOM 635 C C . HIS A 1 78 ? 1.638 26.906 3.855 1 97.38 78 HIS A C 1
ATOM 637 O O . HIS A 1 78 ? 0.762 26.094 4.164 1 97.38 78 HIS A O 1
ATOM 643 N N . PHE A 1 79 ? 1.97 27.938 4.594 1 98.19 79 PHE A N 1
ATOM 644 C CA . PHE A 1 79 ? 1.325 28.203 5.871 1 98.19 79 PHE A CA 1
ATOM 645 C C . PHE A 1 79 ? -0.179 28.375 5.695 1 98.19 79 PHE A C 1
ATOM 647 O O . PHE A 1 79 ? -0.967 27.766 6.418 1 98.19 79 PHE A O 1
ATOM 654 N N . ASP A 1 80 ? -0.579 29.156 4.738 1 97.75 80 ASP A N 1
ATOM 655 C CA . ASP A 1 80 ? -1.986 29.453 4.504 1 97.75 80 ASP A CA 1
ATOM 656 C C . ASP A 1 80 ? -2.764 28.203 4.117 1 97.75 80 ASP A C 1
ATOM 658 O O . ASP A 1 80 ? -3.91 28.016 4.535 1 97.75 80 ASP A O 1
ATOM 662 N N . ALA A 1 81 ? -2.172 27.375 3.346 1 96.94 81 ALA A N 1
ATOM 663 C CA . ALA A 1 81 ? -2.838 26.172 2.887 1 96.94 81 ALA A CA 1
ATOM 664 C C . ALA A 1 81 ? -2.979 25.156 4.02 1 96.94 81 ALA A C 1
ATOM 666 O O . ALA A 1 81 ? -4.078 24.656 4.289 1 96.94 81 ALA A O 1
ATOM 667 N N . VAL A 1 82 ? -1.883 24.891 4.723 1 97.94 82 VAL A N 1
ATOM 668 C CA . VAL A 1 82 ? -1.849 23.797 5.676 1 97.94 82 VAL A CA 1
ATOM 669 C C . VAL A 1 82 ? -2.682 24.156 6.906 1 97.94 82 VAL A C 1
ATOM 671 O O . VAL A 1 82 ? -3.309 23.281 7.512 1 97.94 82 VAL A O 1
ATOM 674 N N . THR A 1 83 ? -2.756 25.406 7.277 1 98.44 83 THR A N 1
ATOM 675 C CA . THR A 1 83 ? -3.459 25.797 8.492 1 98.44 83 THR A CA 1
ATOM 676 C C . THR A 1 83 ? -4.969 25.703 8.297 1 98.44 83 THR A C 1
ATOM 678 O O . THR A 1 83 ? -5.73 25.766 9.266 1 98.44 83 THR A O 1
ATOM 681 N N . LYS A 1 84 ? -5.438 25.484 7.09 1 98.06 84 LYS A N 1
ATOM 682 C CA . LYS A 1 84 ? -6.855 25.297 6.801 1 98.06 84 LYS A CA 1
ATOM 683 C C . LYS A 1 84 ? -7.281 23.859 7.016 1 98.06 84 LYS A C 1
ATOM 685 O O . LYS A 1 84 ? -8.469 23.562 7.133 1 98.06 84 LYS A O 1
ATOM 690 N N . LEU A 1 85 ? -6.367 22.969 7.082 1 98.44 85 LEU A N 1
ATOM 691 C CA . LEU A 1 85 ? -6.641 21.547 7.223 1 98.44 85 LEU A CA 1
ATOM 692 C C . LEU A 1 85 ? -7.172 21.234 8.617 1 98.44 85 LEU A C 1
ATOM 694 O O . LEU A 1 85 ? -7.039 22.047 9.539 1 98.44 85 LEU A O 1
ATOM 698 N N . GLY A 1 86 ? -7.785 20.062 8.734 1 98.44 86 GLY A N 1
ATOM 699 C CA . GLY A 1 86 ? -8.188 19.562 10.039 1 98.44 86 GLY A CA 1
ATOM 700 C C . GLY A 1 86 ? -7.039 18.953 10.828 1 98.44 86 GLY A C 1
ATOM 701 O O . GLY A 1 86 ? -7.16 18.734 12.031 1 98.44 86 GLY A O 1
ATOM 702 N N . GLY A 1 87 ? -5.945 18.719 10.227 1 98.69 87 GLY A N 1
ATOM 703 C CA . GLY A 1 87 ? -4.727 18.109 10.727 1 98.69 87 GLY A CA 1
ATOM 704 C C . GLY A 1 87 ? -3.852 17.531 9.625 1 98.69 87 GLY A C 1
ATOM 705 O O . GLY A 1 87 ? -4.145 17.703 8.445 1 98.69 87 GLY A O 1
ATOM 706 N N . LEU A 1 88 ? -2.83 16.938 10.055 1 98.75 88 LEU A N 1
ATOM 707 C CA . LEU A 1 88 ? -1.855 16.375 9.125 1 98.75 88 LEU A CA 1
ATOM 708 C C . LEU A 1 88 ? -1.131 15.195 9.75 1 98.75 88 LEU A C 1
ATOM 710 O O . LEU A 1 88 ? -0.768 15.234 10.93 1 98.75 88 LEU A O 1
ATOM 714 N N . LEU A 1 89 ? -0.965 14.188 8.977 1 98.94 89 LEU A N 1
ATOM 715 C CA . LEU A 1 89 ? -0.154 13.055 9.422 1 98.94 89 LEU A CA 1
ATOM 716 C C . LEU A 1 89 ? 1.178 13.016 8.68 1 98.94 89 LEU A C 1
ATOM 718 O O . LEU A 1 89 ? 1.213 13.125 7.449 1 98.94 89 LEU A O 1
ATOM 722 N N . VAL A 1 90 ? 2.252 12.977 9.438 1 98.94 90 VAL A N 1
ATOM 723 C CA . VAL A 1 90 ? 3.568 12.648 8.898 1 98.94 90 VAL A CA 1
ATOM 724 C C . VAL A 1 90 ? 3.723 11.133 8.805 1 98.94 90 VAL A C 1
ATOM 726 O O . VAL A 1 90 ? 3.668 10.438 9.82 1 98.94 90 VAL A O 1
ATOM 729 N N . MET A 1 91 ? 3.924 10.641 7.602 1 98.94 91 MET A N 1
ATOM 730 C CA . MET A 1 91 ? 3.932 9.203 7.344 1 98.94 91 MET A CA 1
ATOM 731 C C . MET A 1 91 ? 5.359 8.68 7.234 1 98.94 91 MET A C 1
ATOM 733 O O . MET A 1 91 ? 6.102 9.078 6.332 1 98.94 91 MET A O 1
ATOM 737 N N . ILE A 1 92 ? 5.711 7.793 8.125 1 98.88 92 ILE A N 1
ATOM 738 C CA . ILE A 1 92 ? 7.09 7.348 8.258 1 98.88 92 ILE A CA 1
ATOM 739 C C . ILE A 1 92 ? 7.148 5.824 8.203 1 98.88 92 ILE A C 1
ATOM 741 O O . ILE A 1 92 ? 6.34 5.141 8.836 1 98.88 92 ILE A O 1
ATOM 745 N N . VAL A 1 93 ? 8.062 5.289 7.41 1 98.75 93 VAL A N 1
ATOM 746 C CA . VAL A 1 93 ? 8.234 3.844 7.289 1 98.75 93 VAL A CA 1
ATOM 747 C C . VAL A 1 93 ? 9.625 3.445 7.762 1 98.75 93 VAL A C 1
ATOM 749 O O . VAL A 1 93 ? 10.602 4.16 7.516 1 98.75 93 VAL A O 1
ATOM 752 N N . LYS A 1 94 ? 9.719 2.35 8.453 1 98.25 94 LYS A N 1
ATOM 753 C CA . LYS A 1 94 ? 11.008 1.812 8.867 1 98.25 94 LYS A CA 1
ATOM 754 C C . LYS A 1 94 ? 11.836 1.37 7.664 1 98.25 94 LYS A C 1
ATOM 756 O O . LYS A 1 94 ? 11.344 0.635 6.805 1 98.25 94 LYS A O 1
ATOM 761 N N . ARG A 1 95 ? 13 1.836 7.57 1 98 95 ARG A N 1
ATOM 762 C CA . ARG A 1 95 ? 13.93 1.419 6.531 1 98 95 ARG A CA 1
ATOM 763 C C . ARG A 1 95 ? 14.719 0.189 6.969 1 98 95 ARG A C 1
ATOM 765 O O . ARG A 1 95 ? 15.125 0.082 8.125 1 98 95 ARG A O 1
ATOM 772 N N . ASP A 1 96 ? 14.93 -0.723 6.059 1 98.19 96 ASP A N 1
ATOM 773 C CA . ASP A 1 96 ? 15.75 -1.907 6.297 1 98.19 96 ASP A CA 1
ATOM 774 C C . ASP A 1 96 ? 16.953 -1.936 5.359 1 98.19 96 ASP A C 1
ATOM 776 O O . ASP A 1 96 ? 16.828 -1.626 4.172 1 98.19 96 ASP A O 1
ATOM 780 N N . PRO A 1 97 ? 18.125 -2.232 5.926 1 97 97 PRO A N 1
ATOM 781 C CA . PRO A 1 97 ? 19.281 -2.279 5.043 1 97 97 PRO A CA 1
ATOM 782 C C . PRO A 1 97 ? 19.203 -3.406 4.016 1 97 97 PRO A C 1
ATOM 784 O O . PRO A 1 97 ? 19.906 -3.373 3 1 97 97 PRO A O 1
ATOM 787 N N . ARG A 1 98 ? 18.484 -4.43 4.332 1 97.56 98 ARG A N 1
ATOM 788 C CA . ARG A 1 98 ? 18.281 -5.52 3.381 1 97.56 98 ARG A CA 1
ATOM 789 C C . ARG A 1 98 ? 17.234 -5.141 2.328 1 97.56 98 ARG A C 1
ATOM 791 O O . ARG A 1 98 ? 16.141 -4.707 2.664 1 97.56 98 ARG A O 1
ATOM 798 N N . GLN A 1 99 ? 17.516 -5.309 1.062 1 96.94 99 GLN A N 1
ATOM 799 C CA . GLN A 1 99 ? 16.719 -4.852 -0.072 1 96.94 99 GLN A CA 1
ATOM 800 C C . GLN A 1 99 ? 15.297 -5.418 -0.014 1 96.94 99 GLN A C 1
ATOM 802 O O . GLN A 1 99 ? 14.32 -4.672 -0.114 1 96.94 99 GLN A O 1
ATOM 807 N N . LYS A 1 100 ? 15.18 -6.734 0.161 1 97.88 100 LYS A N 1
ATOM 808 C CA . LYS A 1 100 ? 13.883 -7.398 0.154 1 97.88 100 LYS A CA 1
ATOM 809 C C . LYS A 1 100 ? 13.008 -6.902 1.302 1 97.88 100 LYS A C 1
ATOM 811 O O . LYS A 1 100 ? 11.852 -6.531 1.092 1 97.88 100 LYS A O 1
ATOM 816 N N . GLU A 1 101 ? 13.609 -6.875 2.461 1 98.44 101 GLU A N 1
ATOM 817 C CA . GLU A 1 101 ? 12.867 -6.441 3.643 1 98.44 101 GLU A CA 1
ATOM 818 C C . GLU A 1 101 ? 12.438 -4.98 3.516 1 98.44 101 GLU A C 1
ATOM 820 O O . GLU A 1 101 ? 11.336 -4.617 3.941 1 98.44 101 GLU A O 1
ATOM 825 N N . ASN A 1 102 ? 13.305 -4.141 2.924 1 98.38 102 ASN A N 1
ATOM 826 C CA . ASN A 1 102 ? 12.945 -2.74 2.732 1 98.38 102 ASN A CA 1
ATOM 827 C C . ASN A 1 102 ? 11.789 -2.588 1.748 1 98.38 102 ASN A C 1
ATOM 829 O O . ASN A 1 102 ? 10.875 -1.799 1.978 1 98.38 102 ASN A O 1
ATOM 833 N N . LEU A 1 103 ? 11.852 -3.361 0.686 1 98.31 103 LEU A N 1
ATOM 834 C CA . LEU A 1 103 ? 10.758 -3.389 -0.28 1 98.31 103 LEU A CA 1
ATOM 835 C C . LEU A 1 103 ? 9.453 -3.818 0.386 1 98.31 103 LEU A C 1
ATOM 837 O O . LEU A 1 103 ? 8.422 -3.164 0.219 1 98.31 103 LEU A O 1
ATOM 841 N N . GLU A 1 104 ? 9.523 -4.844 1.17 1 98.75 104 GLU A N 1
ATOM 842 C CA . GLU A 1 104 ? 8.367 -5.355 1.897 1 98.75 104 GLU A CA 1
ATOM 843 C C . GLU A 1 104 ? 7.785 -4.297 2.832 1 98.75 104 GLU A C 1
ATOM 845 O O . GLU A 1 104 ? 6.566 -4.156 2.943 1 98.75 104 GLU A O 1
ATOM 850 N N . ASN A 1 105 ? 8.68 -3.582 3.508 1 98.81 105 ASN A N 1
ATOM 851 C CA . ASN A 1 105 ? 8.234 -2.545 4.434 1 98.81 105 ASN A CA 1
ATOM 852 C C . ASN A 1 105 ? 7.457 -1.447 3.711 1 98.81 105 ASN A C 1
ATOM 854 O O . ASN A 1 105 ? 6.406 -1.01 4.188 1 98.81 105 ASN A O 1
ATOM 858 N N . HIS A 1 106 ? 7.934 -1.005 2.605 1 98.75 106 HIS A N 1
ATOM 859 C CA . HIS A 1 106 ? 7.27 0.058 1.859 1 98.75 106 HIS A CA 1
ATOM 860 C C . HIS A 1 106 ? 5.91 -0.399 1.343 1 98.75 106 HIS A C 1
ATOM 862 O O . HIS A 1 106 ? 4.926 0.341 1.43 1 98.75 106 HIS A O 1
ATOM 868 N N . LEU A 1 107 ? 5.875 -1.608 0.854 1 98.81 107 LEU A N 1
ATOM 869 C CA . LEU A 1 107 ? 4.609 -2.131 0.354 1 98.81 107 LEU A CA 1
ATOM 870 C C . LEU A 1 107 ? 3.617 -2.336 1.495 1 98.81 107 LEU A C 1
ATOM 872 O O . LEU A 1 107 ? 2.432 -2.027 1.356 1 98.81 107 LEU A O 1
ATOM 876 N N . ALA A 1 108 ? 4.125 -2.838 2.59 1 98.81 108 ALA A N 1
ATOM 877 C CA . ALA A 1 108 ? 3.283 -2.973 3.773 1 98.81 108 ALA A CA 1
ATOM 878 C C . ALA A 1 108 ? 2.723 -1.62 4.207 1 98.81 108 ALA A C 1
ATOM 880 O O . ALA A 1 108 ? 1.557 -1.52 4.598 1 98.81 108 ALA A O 1
ATOM 881 N N . PHE A 1 109 ? 3.539 -0.615 4.164 1 98.88 109 PHE A N 1
ATOM 882 C CA . PHE A 1 109 ? 3.072 0.718 4.523 1 98.88 109 PHE A CA 1
ATOM 883 C C . PHE A 1 109 ? 1.96 1.173 3.584 1 98.88 109 PHE A C 1
ATOM 885 O O . PHE A 1 109 ? 0.996 1.806 4.02 1 98.88 109 PHE A O 1
ATOM 892 N N . GLY A 1 110 ? 2.111 0.903 2.318 1 98.88 110 GLY A N 1
ATOM 893 C CA . GLY A 1 110 ? 1.035 1.202 1.387 1 98.88 110 GLY A CA 1
ATOM 894 C C . GLY A 1 110 ? -0.28 0.545 1.763 1 98.88 110 GLY A C 1
ATOM 895 O O . GLY A 1 110 ? -1.338 1.171 1.679 1 98.88 110 GLY A O 1
ATOM 896 N N . THR A 1 111 ? -0.219 -0.714 2.145 1 98.88 111 THR A N 1
ATOM 897 C CA . THR A 1 111 ? -1.425 -1.425 2.555 1 98.88 111 THR A CA 1
ATOM 898 C C . THR A 1 111 ? -2.029 -0.789 3.805 1 98.88 111 THR A C 1
ATOM 900 O O . THR A 1 111 ? -3.244 -0.595 3.883 1 98.88 111 THR A O 1
ATOM 903 N N . TYR A 1 112 ? -1.19 -0.425 4.742 1 98.75 112 TYR A N 1
ATOM 904 C CA . TYR A 1 112 ? -1.613 0.28 5.949 1 98.75 112 TYR A CA 1
ATOM 905 C C . TYR A 1 112 ? -2.295 1.598 5.598 1 98.75 112 TYR A C 1
ATOM 907 O O . TYR A 1 112 ? -3.371 1.903 6.117 1 98.75 112 TYR A O 1
ATOM 915 N N . ALA A 1 113 ? -1.642 2.324 4.785 1 98.94 113 ALA A N 1
ATOM 916 C CA . ALA A 1 113 ? -2.156 3.63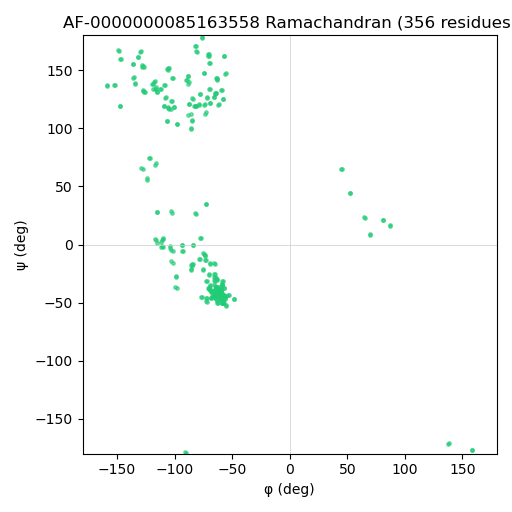5 4.395 1 98.94 113 ALA A CA 1
ATOM 917 C C . ALA A 1 113 ? -3.52 3.51 3.723 1 98.94 113 ALA A C 1
ATOM 919 O O . ALA A 1 113 ? -4.398 4.352 3.922 1 98.94 113 ALA A O 1
ATOM 920 N N . GLN A 1 114 ? -3.678 2.484 2.914 1 98.94 114 GLN A N 1
ATOM 921 C CA . GLN A 1 114 ? -4.969 2.322 2.254 1 98.94 114 GLN A CA 1
ATOM 922 C C . GLN A 1 114 ? -6.062 1.979 3.262 1 98.94 114 GLN A C 1
ATOM 924 O O . GLN A 1 114 ? -7.168 2.52 3.195 1 98.94 114 GLN A O 1
ATOM 929 N N . ASN A 1 115 ? -5.781 1.034 4.215 1 98.88 115 ASN A N 1
ATOM 930 C CA . ASN A 1 115 ? -6.715 0.834 5.316 1 98.88 115 ASN A CA 1
ATOM 931 C C . ASN A 1 115 ? -7.109 2.158 5.965 1 98.88 115 ASN A C 1
ATOM 933 O O . ASN A 1 115 ? -8.297 2.43 6.16 1 98.88 115 ASN A O 1
ATOM 937 N N . LEU A 1 116 ? -6.137 2.938 6.219 1 98.94 116 LEU A N 1
ATOM 938 C CA . LEU A 1 116 ? -6.332 4.199 6.93 1 98.94 116 LEU A CA 1
ATOM 939 C C . LEU A 1 116 ? -7.227 5.141 6.133 1 98.94 116 LEU A C 1
ATOM 941 O O . LEU A 1 116 ? -8.203 5.672 6.66 1 98.94 116 LEU A O 1
ATOM 945 N N . MET A 1 117 ? -6.906 5.328 4.879 1 98.94 117 MET A N 1
ATOM 946 C CA . MET A 1 117 ? -7.652 6.266 4.043 1 98.94 117 MET A CA 1
ATOM 947 C C . MET A 1 117 ? -9.102 5.812 3.875 1 98.94 117 MET A C 1
ATOM 949 O O . MET A 1 117 ? -10.016 6.637 3.873 1 98.94 117 MET A O 1
ATOM 953 N N . LEU A 1 118 ? -9.328 4.516 3.779 1 98.94 118 LEU A N 1
ATOM 954 C CA . LEU A 1 118 ? -10.695 4.004 3.67 1 98.94 118 LEU A CA 1
ATOM 955 C C . LEU A 1 118 ? -11.461 4.211 4.973 1 98.94 118 LEU A C 1
ATOM 957 O O . LEU A 1 118 ? -12.617 4.641 4.953 1 98.94 118 LEU A O 1
ATOM 961 N N . LEU A 1 119 ? -10.812 3.875 6.074 1 98.88 119 LEU A N 1
ATOM 962 C CA . LEU A 1 119 ? -11.453 4.016 7.379 1 98.88 119 LEU A CA 1
ATOM 963 C C . LEU A 1 119 ? -11.758 5.48 7.676 1 98.88 119 LEU A C 1
ATOM 965 O O . LEU A 1 119 ? -12.805 5.801 8.234 1 98.88 119 LEU A O 1
ATOM 969 N N . LEU A 1 120 ? -10.836 6.375 7.344 1 98.88 120 LEU A N 1
ATOM 970 C CA . LEU A 1 120 ? -11.062 7.805 7.539 1 98.88 120 LEU A CA 1
ATOM 971 C C . LEU A 1 120 ? -12.227 8.289 6.684 1 98.88 120 LEU A C 1
ATOM 973 O O . LEU A 1 120 ? -13.07 9.055 7.16 1 98.88 120 LEU A O 1
ATOM 977 N N . TYR A 1 121 ? -12.258 7.859 5.469 1 98.56 121 TYR A N 1
ATOM 978 C CA . TYR A 1 121 ? -13.367 8.234 4.598 1 98.56 121 TYR A CA 1
ATOM 979 C C . TYR A 1 121 ? -14.703 7.793 5.191 1 98.56 121 TYR A C 1
ATOM 981 O O . TYR A 1 121 ? -15.664 8.562 5.211 1 98.56 121 TYR A O 1
ATOM 989 N N . GLU A 1 122 ? -14.727 6.574 5.68 1 98.25 122 GLU A N 1
ATOM 990 C CA . GLU A 1 122 ? -15.93 6.07 6.336 1 98.25 122 GLU A CA 1
ATOM 991 C C . GLU A 1 122 ? -16.312 6.941 7.527 1 98.25 122 GLU A C 1
ATOM 993 O O . GLU A 1 122 ? -17.5 7.137 7.805 1 98.25 122 GLU A O 1
ATOM 998 N N . ALA A 1 123 ? -15.383 7.484 8.227 1 98.31 123 ALA A N 1
ATOM 999 C CA . ALA A 1 123 ? -15.594 8.273 9.438 1 98.31 123 ALA A CA 1
ATOM 1000 C C . ALA A 1 123 ? -15.922 9.727 9.094 1 98.31 123 ALA A C 1
ATOM 1002 O O . ALA A 1 123 ? -16.062 10.562 9.984 1 98.31 123 ALA A O 1
ATOM 1003 N N . GLY A 1 124 ? -15.953 10.016 7.805 1 97.5 124 GLY A N 1
ATOM 1004 C CA . GLY A 1 124 ? -16.281 11.367 7.387 1 97.5 124 GLY A CA 1
ATOM 1005 C C . GLY A 1 124 ? -15.062 12.281 7.328 1 97.5 124 GLY A C 1
ATOM 1006 O O . GLY A 1 124 ? -15.195 13.508 7.371 1 97.5 124 GLY A O 1
ATOM 1007 N N . ILE A 1 125 ? -13.906 11.734 7.32 1 98.44 125 ILE A N 1
ATOM 1008 C CA . ILE A 1 125 ? -12.656 12.484 7.219 1 98.44 125 ILE A CA 1
ATOM 1009 C C . ILE A 1 125 ? -12.023 12.242 5.852 1 98.44 125 ILE A C 1
ATOM 1011 O O . ILE A 1 125 ? -11.766 11.094 5.473 1 98.44 125 ILE A O 1
ATOM 1015 N N . GLY A 1 126 ? -11.836 13.281 5.039 1 97.75 126 GLY A N 1
ATOM 1016 C CA . GLY A 1 126 ? -11.125 13.195 3.775 1 97.75 126 GLY A CA 1
ATOM 1017 C C . GLY A 1 126 ? -9.617 13.227 3.934 1 97.75 126 GLY A C 1
ATOM 1018 O O . GLY A 1 126 ? -9.109 13.547 5.008 1 97.75 126 GLY A O 1
ATOM 1019 N N . THR A 1 127 ? -8.977 12.859 2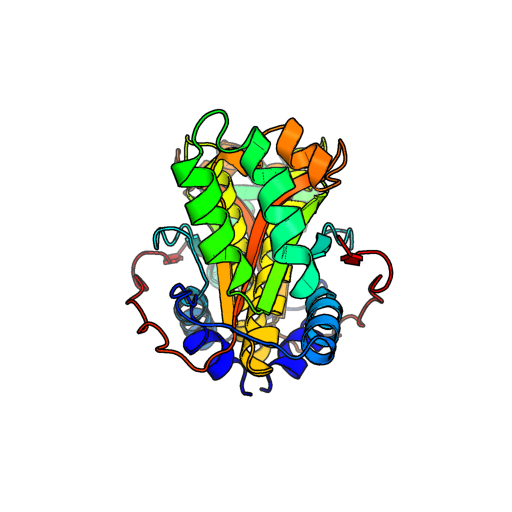.869 1 98.44 127 THR A N 1
ATOM 1020 C CA . THR A 1 127 ? -7.52 12.852 2.912 1 98.44 127 THR A CA 1
ATOM 1021 C C . THR A 1 127 ? -6.934 13.203 1.548 1 98.44 127 THR A C 1
ATOM 1023 O O . THR A 1 127 ? -7.621 13.117 0.53 1 98.44 127 THR A O 1
ATOM 1026 N N . CYS A 1 128 ? -5.734 13.609 1.573 1 98.12 128 CYS A N 1
ATOM 1027 C CA . CYS A 1 128 ? -4.906 13.773 0.385 1 98.12 128 CYS A CA 1
ATOM 1028 C C . CYS A 1 128 ? -3.445 13.477 0.693 1 98.12 128 CYS A C 1
ATOM 1030 O O . CYS A 1 128 ? -2.84 14.125 1.551 1 98.12 128 CYS A O 1
ATOM 1032 N N . TRP A 1 129 ? -2.906 12.492 0.021 1 98.81 129 TRP A N 1
ATOM 1033 C CA . TRP A 1 129 ? -1.505 12.117 0.18 1 98.81 129 TRP A CA 1
ATOM 1034 C C . TRP A 1 129 ? -0.598 13.031 -0.635 1 98.81 129 TRP A C 1
ATOM 1036 O O . TRP A 1 129 ? -0.732 13.117 -1.858 1 98.81 129 TRP A O 1
ATOM 1046 N N . LYS A 1 130 ? 0.312 13.742 0.058 1 98.44 130 LYS A N 1
ATOM 1047 C CA . LYS A 1 130 ? 1.261 14.664 -0.564 1 98.44 130 LYS A CA 1
ATOM 1048 C C . LYS A 1 130 ? 2.697 14.188 -0.366 1 98.44 130 LYS A C 1
ATOM 1050 O O . LYS A 1 130 ? 3.064 13.742 0.723 1 98.44 130 LYS A O 1
ATOM 1055 N N . SER A 1 131 ? 3.438 14.219 -1.385 1 98.25 131 SER A N 1
ATOM 1056 C CA . SER A 1 131 ? 4.859 13.891 -1.312 1 98.25 131 SER A CA 1
ATOM 1057 C C . SER A 1 131 ? 5.715 14.984 -1.932 1 98.25 131 SER A C 1
ATOM 1059 O O . SER A 1 131 ? 6.379 14.766 -2.945 1 98.25 131 SER A O 1
ATOM 1061 N N . PRO A 1 132 ? 5.723 16.188 -1.338 1 97.88 132 PRO A N 1
ATOM 1062 C CA . PRO A 1 132 ? 6.598 17.219 -1.877 1 97.88 132 PRO A CA 1
ATOM 1063 C C . PRO A 1 132 ? 8.062 16.797 -1.928 1 97.88 132 PRO A C 1
ATOM 1065 O O . PRO A 1 132 ? 8.469 15.883 -1.211 1 97.88 132 PRO A O 1
ATOM 1068 N N . GLU A 1 133 ? 8.875 17.469 -2.691 1 96.94 133 GLU A N 1
ATOM 1069 C CA . GLU A 1 133 ? 10.273 17.094 -2.912 1 96.94 133 GLU A CA 1
ATOM 1070 C C . GLU A 1 133 ? 11.07 17.156 -1.611 1 96.94 133 GLU A C 1
ATOM 1072 O O . GLU A 1 133 ? 12.016 16.391 -1.423 1 96.94 133 GLU A O 1
ATOM 1077 N N . TYR A 1 134 ? 10.672 18 -0.772 1 97.69 134 TYR A N 1
ATOM 1078 C CA . TYR A 1 134 ? 11.484 18.266 0.41 1 97.69 134 TYR A CA 1
ATOM 1079 C C . TYR A 1 134 ? 11.32 17.156 1.445 1 97.69 134 TYR A C 1
ATOM 1081 O O . TYR A 1 134 ? 11.922 17.219 2.52 1 97.69 134 TYR A O 1
ATOM 1089 N N . ILE A 1 135 ? 10.609 16.094 1.122 1 98.19 135 ILE A N 1
ATOM 1090 C CA . ILE A 1 135 ? 10.508 15 2.08 1 98.19 135 ILE A CA 1
ATOM 1091 C C . ILE A 1 135 ? 11.852 14.297 2.203 1 98.19 135 ILE A C 1
ATOM 1093 O O . ILE A 1 135 ? 12.086 13.547 3.156 1 98.19 135 ILE A O 1
ATOM 1097 N N . PHE A 1 136 ? 12.695 14.539 1.268 1 98 136 PHE A N 1
ATOM 1098 C CA . PHE A 1 136 ? 14.008 13.906 1.283 1 98 136 PHE A CA 1
ATOM 1099 C C . PHE A 1 136 ? 15.031 14.805 1.967 1 98 136 PHE A C 1
ATOM 1101 O O . PHE A 1 136 ? 16.172 14.391 2.195 1 98 136 PHE A O 1
ATOM 1108 N N . SER A 1 137 ? 14.695 16.031 2.354 1 97.94 137 SER A N 1
ATOM 1109 C CA . SER A 1 137 ? 15.602 16.969 3.01 1 97.94 137 SER A CA 1
ATOM 1110 C C . SER A 1 137 ? 15.945 16.516 4.426 1 97.94 137 SER A C 1
ATOM 1112 O O . SER A 1 137 ? 15.055 16.359 5.266 1 97.94 137 SER A O 1
ATOM 1114 N N . PRO A 1 138 ? 17.281 16.328 4.688 1 97.88 138 PRO A N 1
ATOM 1115 C CA . PRO A 1 138 ? 17.656 15.898 6.035 1 97.88 138 PRO A CA 1
ATOM 1116 C C . PRO A 1 138 ? 17.172 16.859 7.121 1 97.88 138 PRO A C 1
ATOM 1118 O O . PRO A 1 138 ? 16.797 16.422 8.211 1 97.88 138 PRO A O 1
ATOM 1121 N N . LYS A 1 139 ? 17.203 18.109 6.852 1 97.94 139 LYS A N 1
ATOM 1122 C CA . LYS A 1 139 ? 16.781 19.109 7.836 1 97.94 139 LYS A CA 1
ATOM 1123 C C . LYS A 1 139 ? 15.281 19.016 8.102 1 97.94 139 LYS A C 1
ATOM 1125 O O . LYS A 1 139 ? 14.844 19.125 9.25 1 97.94 139 LYS A O 1
ATOM 1130 N N . VAL A 1 140 ? 14.477 18.797 7.062 1 98.44 140 VAL A N 1
ATOM 1131 C CA . VAL A 1 140 ? 13.031 18.641 7.223 1 98.44 140 VAL A CA 1
ATOM 1132 C C . VAL A 1 140 ? 12.734 17.359 8.008 1 98.44 140 VAL A C 1
ATOM 1134 O O . VAL A 1 140 ? 11.922 17.375 8.938 1 98.44 140 VAL A O 1
ATOM 1137 N N . ARG A 1 141 ? 13.438 16.312 7.645 1 98.56 141 ARG A N 1
ATOM 1138 C CA . ARG A 1 141 ? 13.258 15.031 8.328 1 98.56 141 ARG A CA 1
ATOM 1139 C C . ARG A 1 141 ? 13.586 15.148 9.812 1 98.56 141 ARG A C 1
ATOM 1141 O O . ARG A 1 141 ? 12.852 14.641 10.656 1 98.56 141 ARG A O 1
ATOM 1148 N N . LYS A 1 142 ? 14.602 15.891 10.117 1 97.75 142 LYS A N 1
ATOM 1149 C CA . LYS A 1 142 ? 15.008 16.094 11.508 1 97.75 142 LYS A CA 1
ATOM 1150 C C . LYS A 1 142 ? 13.938 16.844 12.289 1 97.75 142 LYS A C 1
ATOM 1152 O O . LYS A 1 142 ? 13.602 16.469 13.414 1 97.75 142 LYS A O 1
ATOM 1157 N N . VAL A 1 143 ? 13.398 17.859 11.695 1 96.94 143 VAL A N 1
ATOM 1158 C CA . VAL A 1 143 ? 12.398 18.688 12.352 1 96.94 143 VAL A CA 1
ATOM 1159 C C . VAL A 1 143 ? 11.148 17.859 12.641 1 96.94 143 VAL A C 1
ATOM 1161 O O . VAL A 1 143 ? 10.469 18.078 13.648 1 96.94 143 VAL A O 1
ATOM 1164 N N . LEU A 1 144 ? 10.938 16.875 11.805 1 98.31 144 LEU A N 1
ATOM 1165 C CA . LEU A 1 144 ? 9.727 16.078 11.922 1 98.31 144 LEU A CA 1
ATOM 1166 C C . LEU A 1 144 ? 9.969 14.836 12.766 1 98.31 144 LEU A C 1
ATOM 1168 O O . LEU A 1 144 ? 9.062 14.023 12.953 1 98.31 144 LEU A O 1
ATOM 1172 N N . GLY A 1 145 ? 11.195 14.688 13.219 1 97.81 145 GLY A N 1
ATOM 1173 C CA . GLY A 1 145 ? 11.516 13.602 14.125 1 97.81 145 GLY A CA 1
ATOM 1174 C C . GLY A 1 145 ? 11.734 12.281 13.414 1 97.81 145 GLY A C 1
ATOM 1175 O O . GLY A 1 145 ? 11.562 11.211 14 1 97.81 145 GLY A O 1
ATOM 1176 N N . VAL A 1 146 ? 12.023 12.32 12.172 1 98.62 146 VAL A N 1
ATOM 1177 C CA . VAL A 1 146 ? 12.32 11.109 11.43 1 98.62 146 VAL A CA 1
ATOM 1178 C C . VAL A 1 146 ? 13.688 10.562 11.852 1 98.62 146 VAL A C 1
ATOM 1180 O O . VAL A 1 146 ? 14.68 11.289 11.82 1 98.62 146 VAL A O 1
ATOM 1183 N N . GLN A 1 147 ? 13.711 9.367 12.203 1 98.19 147 GLN A N 1
ATOM 1184 C CA . GLN A 1 147 ? 14.938 8.766 12.703 1 98.19 147 GLN A CA 1
ATOM 1185 C C . GLN A 1 147 ? 15.844 8.32 11.562 1 98.19 147 GLN A C 1
ATOM 1187 O O . GLN A 1 147 ? 15.414 8.289 10.406 1 98.19 147 GLN A O 1
ATOM 1192 N N . ALA A 1 148 ? 17.062 7.938 11.859 1 97.31 148 ALA A N 1
ATOM 1193 C CA . ALA A 1 148 ? 18.078 7.605 10.867 1 97.31 148 ALA A CA 1
ATOM 1194 C C . ALA A 1 148 ? 17.688 6.367 10.07 1 97.31 148 ALA A C 1
ATOM 1196 O O . ALA A 1 148 ? 18.031 6.246 8.891 1 97.31 148 ALA A O 1
ATOM 1197 N N . ASP A 1 149 ? 16.984 5.469 10.68 1 97.88 149 ASP A N 1
ATOM 1198 C CA . ASP A 1 149 ? 16.594 4.223 10.023 1 97.88 149 ASP A CA 1
ATOM 1199 C C . ASP A 1 149 ? 15.141 4.266 9.562 1 97.88 149 ASP A C 1
ATOM 1201 O O . ASP A 1 149 ? 14.469 3.23 9.5 1 97.88 149 ASP A O 1
ATOM 1205 N N . GLU A 1 150 ? 14.688 5.461 9.305 1 98.62 150 GLU A N 1
ATOM 1206 C CA . GLU A 1 150 ? 13.32 5.664 8.836 1 98.62 150 GLU A CA 1
ATOM 1207 C C . GLU A 1 150 ? 13.289 6.48 7.551 1 98.62 150 GLU A C 1
ATOM 1209 O O . GLU A 1 150 ? 14.211 7.254 7.277 1 98.62 150 GLU A O 1
ATOM 1214 N N . ASP A 1 151 ? 12.273 6.242 6.812 1 98.5 151 ASP A N 1
ATOM 1215 C CA . ASP A 1 151 ? 12 7.055 5.633 1 98.5 151 ASP A CA 1
ATOM 1216 C C . ASP A 1 151 ? 10.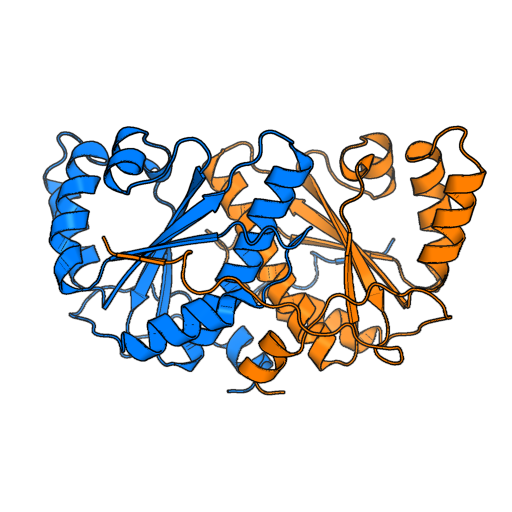695 7.832 5.789 1 98.5 151 ASP A C 1
ATOM 1218 O O . ASP A 1 151 ? 9.695 7.285 6.254 1 98.5 151 ASP A O 1
ATOM 1222 N N . LEU A 1 152 ? 10.766 9.102 5.512 1 98.88 152 LEU A N 1
ATOM 1223 C CA . LEU A 1 152 ? 9.562 9.898 5.34 1 98.88 152 LEU A CA 1
ATOM 1224 C C . LEU A 1 152 ? 8.953 9.664 3.959 1 98.88 152 LEU A C 1
ATOM 1226 O O . LEU A 1 152 ? 9.602 9.906 2.939 1 98.88 152 LEU A O 1
ATOM 1230 N N . VAL A 1 153 ? 7.68 9.18 3.926 1 98.75 153 VAL A N 1
ATOM 1231 C CA . VAL A 1 153 ? 7.129 8.797 2.629 1 98.75 153 VAL A CA 1
ATOM 1232 C C . VAL A 1 153 ? 6.031 9.781 2.225 1 98.75 153 VAL A C 1
ATOM 1234 O O . VAL A 1 153 ? 5.324 9.562 1.24 1 98.75 153 VAL A O 1
ATOM 1237 N N . GLY A 1 154 ? 5.797 10.828 2.963 1 98.62 154 GLY A N 1
ATOM 1238 C CA . GLY A 1 154 ? 4.871 11.883 2.586 1 98.62 154 GLY A CA 1
ATOM 1239 C C . GLY A 1 154 ? 4.016 12.367 3.74 1 98.62 154 GLY A C 1
ATOM 1240 O O . GLY A 1 154 ? 4.344 12.125 4.906 1 98.62 154 GLY A O 1
ATOM 1241 N N . PHE A 1 155 ? 3.059 13.172 3.385 1 98.88 155 PHE A N 1
ATOM 1242 C CA . PHE A 1 155 ? 2.074 13.727 4.305 1 98.88 155 PHE A CA 1
ATOM 1243 C C . PHE A 1 155 ? 0.665 13.312 3.908 1 98.88 155 PHE A C 1
ATOM 1245 O O . PHE A 1 155 ? 0.342 13.25 2.719 1 98.88 155 PHE A O 1
ATOM 1252 N N . LEU A 1 156 ? -0.046 12.984 4.902 1 98.94 156 LEU A N 1
ATOM 1253 C CA . LEU A 1 156 ? -1.473 12.797 4.66 1 98.94 156 LEU A CA 1
ATOM 1254 C C . LEU A 1 156 ? -2.277 13.953 5.242 1 98.94 156 LEU A C 1
ATOM 1256 O O . LEU A 1 156 ? -2.406 14.078 6.461 1 98.94 156 LEU A O 1
ATOM 1260 N N . TYR A 1 157 ? -2.756 14.805 4.34 1 98.81 157 TYR A N 1
ATOM 1261 C CA . TYR A 1 157 ? -3.613 15.906 4.766 1 98.81 157 TYR A CA 1
ATOM 1262 C C . TYR A 1 157 ? -4.969 15.391 5.238 1 98.81 157 TYR A C 1
ATOM 1264 O O . TYR A 1 157 ? -5.555 14.5 4.613 1 98.81 157 TYR A O 1
ATOM 1272 N N . LEU A 1 158 ? -5.402 15.891 6.352 1 98.81 158 LEU A N 1
ATOM 1273 C CA . LEU A 1 158 ? -6.707 15.523 6.891 1 98.81 158 LEU A CA 1
ATOM 1274 C C . LEU A 1 158 ? -7.727 16.641 6.637 1 98.81 158 LEU A C 1
ATOM 1276 O O . LEU A 1 158 ? -7.512 17.781 7.023 1 98.81 158 LEU A O 1
ATOM 1280 N N . THR A 1 159 ? -8.805 16.25 5.973 1 98.12 159 THR A N 1
ATOM 1281 C CA . THR A 1 159 ? -9.805 17.219 5.539 1 98.12 159 THR A CA 1
ATOM 1282 C C . THR A 1 159 ? -11.203 16.781 5.992 1 98.12 159 THR A C 1
ATOM 1284 O O . THR A 1 159 ? -11.422 15.625 6.332 1 98.12 159 THR A O 1
ATOM 1287 N N . ASP A 1 160 ? -12.07 17.75 6.145 1 96.19 160 ASP A N 1
ATOM 1288 C CA . ASP A 1 160 ? -13.469 17.344 6.223 1 96.19 160 ASP A CA 1
ATOM 1289 C C . ASP A 1 160 ? -14.023 16.984 4.84 1 96.19 160 ASP A C 1
ATOM 1291 O O . ASP A 1 160 ? -13.281 16.984 3.855 1 96.19 160 ASP A O 1
ATOM 1295 N N . LEU A 1 161 ? -15.234 16.578 4.73 1 95.06 161 LEU A N 1
ATOM 1296 C CA . LEU A 1 161 ? -15.836 16.188 3.463 1 95.06 161 LEU A CA 1
ATOM 1297 C C . LEU A 1 161 ? -16.969 17.125 3.082 1 95.06 161 LEU A C 1
ATOM 1299 O O . LEU A 1 161 ? -17.922 16.719 2.41 1 95.06 161 LEU A O 1
ATOM 1303 N N . GLU A 1 162 ? -16.859 18.344 3.545 1 90.38 162 GLU A N 1
ATOM 1304 C CA . GLU A 1 162 ? -17.938 19.312 3.324 1 90.38 162 GLU A CA 1
ATOM 1305 C C . GLU A 1 162 ? -17.781 20 1.972 1 90.38 162 GLU A C 1
ATOM 1307 O O . GLU A 1 162 ? -18.75 20.578 1.456 1 90.38 162 GLU A O 1
ATOM 1312 N N . GLY A 1 163 ? -16.672 19.938 1.412 1 83 163 GLY A N 1
ATOM 1313 C CA . GLY A 1 163 ? -16.469 20.578 0.121 1 83 163 GLY A CA 1
ATOM 1314 C C . GLY A 1 163 ? -16.75 19.656 -1.051 1 83 163 GLY A C 1
ATOM 1315 O O . GLY A 1 163 ? -17.328 18.578 -0.875 1 83 163 GLY A O 1
ATOM 1316 N N . LYS A 1 164 ? -16.547 20.203 -2.158 1 81.38 164 LYS A N 1
ATOM 1317 C CA . LYS A 1 164 ? -16.719 19.438 -3.396 1 81.38 164 LYS A CA 1
ATOM 1318 C C . LYS A 1 164 ? -15.742 18.281 -3.463 1 81.38 164 LYS A C 1
ATOM 1320 O O . LYS A 1 164 ? -14.531 18.469 -3.318 1 81.38 164 LYS A O 1
ATOM 1325 N N . ILE A 1 165 ? -16.312 17.094 -3.553 1 84.69 165 ILE A N 1
ATOM 1326 C CA . ILE A 1 165 ? -15.484 15.906 -3.75 1 84.69 165 ILE A CA 1
ATOM 1327 C C . ILE A 1 165 ? -15.195 15.727 -5.238 1 84.69 165 ILE A C 1
ATOM 1329 O O . ILE A 1 165 ? -16.109 15.75 -6.062 1 84.69 165 ILE A O 1
ATOM 1333 N N . PRO A 1 166 ? -13.914 15.625 -5.543 1 86.69 166 PRO A N 1
ATOM 1334 C CA . PRO A 1 166 ? -13.578 15.438 -6.957 1 86.69 166 PRO A CA 1
ATOM 1335 C C . PRO A 1 166 ? -14.266 14.227 -7.574 1 86.69 166 PRO A C 1
ATOM 1337 O O . PRO A 1 166 ? -14.523 13.234 -6.879 1 86.69 166 PRO A O 1
ATOM 1340 N N . PRO A 1 167 ? -14.555 14.406 -8.789 1 88.38 167 PRO A N 1
ATOM 1341 C CA . PRO A 1 167 ? -15.172 13.258 -9.461 1 88.38 167 PRO A CA 1
ATOM 1342 C C . PRO A 1 167 ? -14.195 12.094 -9.656 1 88.38 167 PRO A C 1
ATOM 1344 O O . PRO A 1 167 ? -12.984 12.305 -9.664 1 88.38 167 PRO A O 1
ATOM 1347 N N . LYS A 1 168 ? -14.781 10.953 -9.773 1 90.19 168 LYS A N 1
ATOM 1348 C CA . LYS A 1 168 ? -13.977 9.781 -10.078 1 90.19 168 LYS A CA 1
ATOM 1349 C C . LYS A 1 168 ? -13.32 9.898 -11.453 1 90.19 168 LYS A C 1
ATOM 1351 O O . LYS A 1 168 ? -13.992 10.219 -12.438 1 90.19 168 LYS A O 1
ATOM 1356 N N . LYS A 1 169 ? -12.039 9.641 -11.469 1 89.69 169 LYS A N 1
ATOM 1357 C CA . LYS A 1 169 ? -11.336 9.578 -12.75 1 89.69 169 LYS A CA 1
ATOM 1358 C C . LYS A 1 169 ? -11.352 8.164 -13.32 1 89.69 169 LYS A C 1
ATOM 1360 O O . LYS A 1 169 ? -11.211 7.188 -12.586 1 89.69 169 LYS A O 1
ATOM 1365 N N . PRO A 1 170 ? -11.5 8.055 -14.633 1 89.19 170 PRO A N 1
ATOM 1366 C CA . PRO A 1 170 ? -11.484 6.723 -15.242 1 89.19 170 PRO A CA 1
ATOM 1367 C C . PRO A 1 170 ? -10.148 6.012 -15.062 1 89.19 170 PRO A C 1
ATOM 1369 O O . PRO A 1 170 ? -9.094 6.656 -15.086 1 89.19 170 PRO A O 1
ATOM 1372 N N . ARG A 1 171 ? -10.211 4.727 -14.828 1 91.12 171 ARG A N 1
ATOM 1373 C CA . ARG A 1 171 ? -9.031 3.879 -14.727 1 91.12 171 ARG A CA 1
ATOM 1374 C C . ARG A 1 171 ? -8.867 3.016 -15.969 1 91.12 171 ARG A C 1
ATOM 1376 O O . ARG A 1 171 ? -9.844 2.715 -16.656 1 91.12 171 ARG A O 1
ATOM 1383 N N . HIS A 1 172 ? -7.633 2.672 -16.266 1 85.25 172 HIS A N 1
ATOM 1384 C CA . HIS A 1 172 ? -7.355 1.736 -17.344 1 85.25 172 HIS A CA 1
ATOM 1385 C C . HIS A 1 172 ? -7.438 0.293 -16.859 1 85.25 172 HIS A C 1
ATOM 1387 O O . HIS A 1 172 ? -6.445 -0.264 -16.375 1 85.25 172 HIS A O 1
ATOM 1393 N N . THR A 1 173 ? -8.547 -0.363 -17.109 1 83.19 173 THR A N 1
ATOM 1394 C CA . THR A 1 173 ? -8.797 -1.658 -16.484 1 83.19 173 THR A CA 1
ATOM 1395 C C . THR A 1 173 ? -8.508 -2.793 -17.469 1 83.19 173 THR A C 1
ATOM 1397 O O . THR A 1 173 ? -8.469 -3.961 -17.078 1 83.19 173 THR A O 1
ATOM 1400 N N . GLU A 1 174 ? -8.234 -2.545 -18.609 1 79.19 174 GLU A N 1
ATOM 1401 C CA . GLU A 1 174 ? -8.102 -3.627 -19.578 1 79.19 174 GLU A CA 1
ATOM 1402 C C . GLU A 1 174 ? -6.633 -3.924 -19.875 1 79.19 174 GLU A C 1
ATOM 1404 O O . GLU A 1 174 ? -6.297 -5.004 -20.375 1 79.19 174 GLU A O 1
ATOM 1409 N N . SER A 1 175 ? -5.801 -3.143 -19.531 1 87.12 175 SER A N 1
ATOM 1410 C CA . SER A 1 175 ? -4.453 -3.256 -20.078 1 87.12 175 SER A CA 1
ATOM 1411 C C . SER A 1 175 ? -3.451 -3.67 -19 1 87.12 175 SER A C 1
ATOM 1413 O O . SER A 1 175 ? -2.322 -4.055 -19.312 1 87.12 175 SER A O 1
ATOM 1415 N N . PHE A 1 176 ? -3.934 -3.816 -17.734 1 95.75 176 PHE A N 1
ATOM 1416 C CA . PHE A 1 176 ? -2.881 -4.008 -16.75 1 95.75 176 PHE A CA 1
ATOM 1417 C C . PHE A 1 176 ? -2.805 -5.465 -16.312 1 95.75 176 PHE A C 1
ATOM 1419 O O . PHE A 1 176 ? -1.905 -5.848 -15.562 1 95.75 176 PHE A O 1
ATOM 1426 N N . ILE A 1 177 ? -3.703 -6.352 -16.859 1 97.31 177 ILE A N 1
ATOM 1427 C CA . ILE A 1 177 ? -3.705 -7.773 -16.531 1 97.31 177 ILE A CA 1
ATOM 1428 C C . ILE A 1 177 ? -3.305 -8.586 -17.75 1 97.31 177 ILE A C 1
ATOM 1430 O O . ILE A 1 177 ? -3.785 -8.328 -18.859 1 97.31 177 ILE A O 1
ATOM 1434 N N . SER A 1 178 ? -2.445 -9.523 -17.609 1 97.31 178 SER A N 1
ATOM 1435 C CA . SER A 1 178 ? -2.123 -10.523 -18.625 1 97.31 178 SER A CA 1
ATOM 1436 C C . SER A 1 178 ? -2.117 -11.93 -18.031 1 97.31 178 SER A C 1
ATOM 1438 O O . SER A 1 178 ? -2.158 -12.086 -16.812 1 97.31 178 SER A O 1
ATOM 1440 N N . GLU A 1 179 ? -2.221 -12.898 -18.859 1 95.88 179 GLU A N 1
ATOM 1441 C CA . GLU A 1 179 ? -2.176 -14.297 -18.438 1 95.88 179 GLU A CA 1
ATOM 1442 C C . GLU A 1 179 ? -0.809 -14.914 -18.734 1 95.88 179 GLU A C 1
ATOM 1444 O O . GLU A 1 179 ? -0.19 -14.625 -19.75 1 95.88 179 GLU A O 1
ATOM 1449 N N . TYR A 1 180 ? -0.446 -15.734 -17.828 1 97.12 180 TYR A N 1
ATOM 1450 C CA . TYR A 1 180 ? 0.788 -16.484 -18.016 1 97.12 180 TYR A CA 1
ATOM 1451 C C . TYR A 1 180 ? 0.622 -17.531 -19.125 1 97.12 180 TYR A C 1
ATOM 1453 O O . TYR A 1 180 ? -0.31 -18.344 -19.078 1 97.12 180 TYR A O 1
ATOM 1461 N N . MET B 1 1 ? -19.656 -6.984 2.203 1 96.25 1 MET B N 1
ATOM 1462 C CA . MET B 1 1 ? -19.297 -6.961 3.615 1 96.25 1 MET B CA 1
ATOM 1463 C C . MET B 1 1 ? -18.984 -5.539 4.07 1 96.25 1 MET B C 1
ATOM 1465 O O . MET B 1 1 ? -18.641 -4.68 3.256 1 96.25 1 MET B O 1
ATOM 1469 N N . GLU B 1 2 ? -19.047 -5.297 5.387 1 98.5 2 GLU B N 1
ATOM 1470 C CA . GLU B 1 2 ? -18.703 -3.982 5.914 1 98.5 2 GLU B CA 1
ATOM 1471 C C . GLU B 1 2 ? -17.188 -3.762 5.891 1 98.5 2 GLU B C 1
ATOM 1473 O O . GLU B 1 2 ? -16.422 -4.691 6.129 1 98.5 2 GLU B O 1
ATOM 1478 N N . LEU B 1 3 ? -16.781 -2.518 5.688 1 98.81 3 LEU B N 1
ATOM 1479 C CA . LEU B 1 3 ? -15.375 -2.145 5.551 1 98.81 3 LEU B CA 1
ATOM 1480 C C . LEU B 1 3 ? -14.57 -2.613 6.758 1 98.81 3 LEU B C 1
ATOM 1482 O O . LEU B 1 3 ? -13.555 -3.301 6.605 1 98.81 3 LEU B O 1
ATOM 1486 N N . LYS B 1 4 ? -15.008 -2.27 7.984 1 98.5 4 LYS B N 1
ATOM 1487 C CA . LYS B 1 4 ? -14.273 -2.623 9.203 1 98.5 4 LYS B CA 1
ATOM 1488 C C . LYS B 1 4 ? -14.172 -4.137 9.359 1 98.5 4 LYS B C 1
ATOM 1490 O O . LYS B 1 4 ? -13.133 -4.652 9.789 1 98.5 4 LYS B O 1
ATOM 1495 N N . ASP B 1 5 ? -15.211 -4.824 8.977 1 98.12 5 ASP B N 1
ATOM 1496 C CA . ASP B 1 5 ? -15.188 -6.281 9.031 1 98.12 5 ASP B CA 1
ATOM 1497 C C . ASP B 1 5 ? -14.156 -6.852 8.062 1 98.12 5 ASP B C 1
ATOM 1499 O O . ASP B 1 5 ? -13.422 -7.781 8.406 1 98.12 5 ASP B O 1
ATOM 1503 N N . ALA B 1 6 ? -14.148 -6.328 6.828 1 98.5 6 ALA B N 1
ATOM 1504 C CA . ALA B 1 6 ? -13.188 -6.785 5.832 1 98.5 6 ALA B CA 1
ATOM 1505 C C . ALA B 1 6 ? -11.758 -6.602 6.324 1 98.5 6 ALA B C 1
ATOM 1507 O O . ALA B 1 6 ? -10.938 -7.52 6.238 1 98.5 6 ALA B O 1
ATOM 1508 N N . ILE B 1 7 ? -11.461 -5.445 6.898 1 98.5 7 ILE B N 1
ATOM 1509 C CA . ILE B 1 7 ? -10.117 -5.09 7.324 1 98.5 7 ILE B CA 1
ATOM 1510 C C . ILE B 1 7 ? -9.711 -5.941 8.523 1 98.5 7 ILE B C 1
ATOM 1512 O O . ILE B 1 7 ? -8.586 -6.438 8.594 1 98.5 7 ILE B O 1
ATOM 1516 N N . THR B 1 8 ? -10.57 -6.227 9.422 1 97.12 8 THR B N 1
ATOM 1517 C CA . THR B 1 8 ? -10.211 -6.902 10.664 1 97.12 8 THR B CA 1
ATOM 1518 C C . THR B 1 8 ? -10.203 -8.414 10.469 1 97.12 8 THR B C 1
ATOM 1520 O O . THR B 1 8 ? -9.562 -9.141 11.234 1 97.12 8 THR B O 1
ATOM 1523 N N . SER B 1 9 ? -10.898 -8.914 9.461 1 96.5 9 SER B N 1
ATOM 1524 C CA . SER B 1 9 ? -11.039 -10.359 9.32 1 96.5 9 SER B CA 1
ATOM 1525 C C . SER B 1 9 ? -10.047 -10.914 8.312 1 96.5 9 SER B C 1
ATOM 1527 O O . SER B 1 9 ? -9.688 -12.094 8.367 1 96.5 9 SER B O 1
ATOM 1529 N N . ARG B 1 10 ? -9.617 -10.117 7.332 1 97.19 10 ARG B N 1
ATOM 1530 C CA . ARG B 1 10 ? -8.695 -10.609 6.32 1 97.19 10 ARG B CA 1
ATOM 1531 C C . ARG B 1 10 ? -7.395 -11.102 6.961 1 97.19 10 ARG B C 1
ATOM 1533 O O . ARG B 1 10 ? -6.84 -10.43 7.836 1 97.19 10 ARG B O 1
ATOM 1540 N N . ARG B 1 11 ? -6.969 -12.266 6.543 1 96.31 11 ARG B N 1
ATOM 1541 C CA . ARG B 1 11 ? -5.715 -12.875 6.98 1 96.31 11 ARG B CA 1
ATOM 1542 C C . ARG B 1 11 ? -4.953 -13.469 5.805 1 96.31 11 ARG B C 1
ATOM 1544 O O . ARG B 1 11 ? -5.551 -13.812 4.781 1 96.31 11 ARG B O 1
ATOM 1551 N N . SER B 1 12 ? -3.68 -13.555 6.012 1 96.69 12 SER B N 1
ATOM 1552 C CA . SER B 1 12 ? -2.906 -14.344 5.062 1 96.69 12 SER B CA 1
ATOM 1553 C C . SER B 1 12 ? -3.145 -15.836 5.266 1 96.69 12 SER B C 1
ATOM 1555 O O . SER B 1 12 ? -2.926 -16.359 6.359 1 96.69 12 SER B O 1
ATOM 1557 N N . VAL B 1 13 ? -3.615 -16.469 4.258 1 94.19 13 VAL B N 1
ATOM 1558 C CA . VAL B 1 13 ? -3.84 -17.906 4.309 1 94.19 13 VAL B CA 1
ATOM 1559 C C . VAL B 1 13 ? -2.572 -18.641 3.889 1 94.19 13 VAL B C 1
ATOM 1561 O O . VAL B 1 13 ? -2.256 -18.719 2.697 1 94.19 13 VAL B O 1
ATOM 1564 N N . LYS B 1 14 ? -1.927 -19.312 4.789 1 91.19 14 LYS B N 1
ATOM 1565 C CA . LYS B 1 14 ? -0.57 -19.812 4.574 1 91.19 14 LYS B CA 1
ATOM 1566 C C . LYS B 1 14 ? -0.546 -21.328 4.48 1 91.19 14 LYS B C 1
ATOM 1568 O O . LYS B 1 14 ? 0.526 -21.938 4.441 1 91.19 14 LYS B O 1
ATOM 1573 N N . ILE B 1 15 ? -1.664 -21.953 4.52 1 88.62 15 ILE B N 1
ATOM 1574 C CA . ILE B 1 15 ? -1.725 -23.422 4.477 1 88.62 15 ILE B CA 1
ATOM 1575 C C . ILE B 1 15 ? -2.158 -23.875 3.084 1 88.62 15 ILE B C 1
ATOM 1577 O O . ILE B 1 15 ? -3.268 -23.578 2.643 1 88.62 15 ILE B O 1
ATOM 1581 N N . PHE B 1 16 ? -1.305 -24.562 2.441 1 91.69 16 PHE B N 1
ATOM 1582 C CA . PHE B 1 16 ? -1.524 -25.047 1.086 1 91.69 16 PHE B CA 1
ATOM 1583 C C . PHE B 1 16 ? -1.527 -26.562 1.056 1 91.69 16 PHE B C 1
ATOM 1585 O O . PHE B 1 16 ? -0.649 -27.188 0.448 1 91.69 16 PHE B O 1
ATOM 1592 N N . ASP B 1 17 ? -2.539 -27.141 1.654 1 90.62 17 ASP B N 1
ATOM 1593 C CA . ASP B 1 17 ? -2.469 -28.578 1.953 1 90.62 17 ASP B CA 1
ATOM 1594 C C . ASP B 1 17 ? -3.543 -29.344 1.193 1 90.62 17 ASP B C 1
ATOM 1596 O O . ASP B 1 17 ? -3.742 -30.531 1.435 1 90.62 17 ASP B O 1
ATOM 1600 N N . HIS B 1 18 ? -4.289 -28.719 0.361 1 95.12 18 HIS B N 1
ATOM 1601 C CA . HIS B 1 18 ? -5.301 -29.406 -0.443 1 95.12 18 HIS B CA 1
ATOM 1602 C C . HIS B 1 18 ? -5.492 -28.703 -1.787 1 95.12 18 HIS B C 1
ATOM 1604 O O . HIS B 1 18 ? -4.922 -27.641 -2.025 1 95.12 18 HIS B O 1
ATOM 1610 N N . ASP B 1 19 ? -6.203 -29.422 -2.68 1 97 19 ASP B N 1
ATOM 1611 C CA . ASP B 1 19 ? -6.465 -28.891 -4.012 1 97 19 ASP B CA 1
ATOM 1612 C C . ASP B 1 19 ? -7.508 -27.766 -3.957 1 97 19 ASP B C 1
ATOM 1614 O O . ASP B 1 19 ? -8.68 -28.031 -3.67 1 97 19 ASP B O 1
ATOM 1618 N N . MET B 1 20 ? -7.094 -26.562 -4.27 1 97.56 20 MET B N 1
ATOM 1619 C CA . MET B 1 20 ? -7.973 -25.406 -4.082 1 97.56 20 MET B CA 1
ATOM 1620 C C . MET B 1 20 ? -8.484 -24.891 -5.418 1 97.56 20 MET B C 1
ATOM 1622 O O . MET B 1 20 ? -7.789 -24.984 -6.434 1 97.56 20 MET B O 1
ATOM 1626 N N . HIS B 1 21 ? -9.648 -24.328 -5.359 1 97.5 21 HIS B N 1
ATOM 1627 C CA . HIS B 1 21 ? -10.281 -23.703 -6.516 1 97.5 21 HIS B CA 1
ATOM 1628 C C . HIS B 1 21 ? -10.906 -22.375 -6.148 1 97.5 21 HIS B C 1
ATOM 1630 O O . HIS B 1 21 ? -11.43 -22.203 -5.043 1 97.5 21 HIS B O 1
ATOM 1636 N N . ILE B 1 22 ? -10.789 -21.484 -7.109 1 98.12 22 ILE B N 1
ATOM 1637 C CA . ILE B 1 22 ? -11.383 -20.172 -6.879 1 98.12 22 ILE B CA 1
ATOM 1638 C C . ILE B 1 22 ? -12.266 -19.797 -8.062 1 98.12 22 ILE B C 1
ATOM 1640 O O . ILE B 1 22 ? -12.227 -20.438 -9.109 1 98.12 22 ILE B O 1
ATOM 1644 N N . ASP B 1 23 ? -13.117 -18.75 -7.887 1 98.12 23 ASP B N 1
ATOM 1645 C CA . ASP B 1 23 ? -13.938 -18.156 -8.938 1 98.12 23 ASP B CA 1
ATOM 1646 C C . ASP B 1 23 ? -13.148 -17.109 -9.719 1 98.12 23 ASP B C 1
ATOM 1648 O O . ASP B 1 23 ? -12.969 -15.984 -9.25 1 98.12 23 ASP B O 1
ATOM 1652 N N . ASP B 1 24 ? -12.773 -17.469 -10.953 1 97.62 24 ASP B N 1
ATOM 1653 C CA . ASP B 1 24 ? -11.945 -16.562 -11.75 1 97.62 24 ASP B CA 1
ATOM 1654 C C . ASP B 1 24 ? -12.695 -15.289 -12.102 1 97.62 24 ASP B C 1
ATOM 1656 O O . ASP B 1 24 ? -12.102 -14.211 -12.203 1 97.62 24 ASP B O 1
ATOM 1660 N N . GLU B 1 25 ? -13.969 -15.43 -12.305 1 98.19 25 GLU B N 1
ATOM 1661 C CA . GLU B 1 25 ? -14.75 -14.234 -12.594 1 98.19 25 GLU B CA 1
ATOM 1662 C C . GLU B 1 25 ? -14.688 -13.234 -11.438 1 98.19 25 GLU B C 1
ATOM 1664 O O . GLU B 1 25 ? -14.516 -12.039 -11.656 1 98.19 25 GLU B O 1
ATOM 1669 N N . ALA B 1 26 ? -14.867 -13.75 -10.242 1 98.5 26 ALA B N 1
ATOM 1670 C CA . ALA B 1 26 ? -14.75 -12.914 -9.047 1 98.5 26 ALA B CA 1
ATOM 1671 C C . ALA B 1 26 ? -13.352 -12.32 -8.938 1 98.5 26 ALA B C 1
ATOM 1673 O O . ALA B 1 26 ? -13.188 -11.164 -8.539 1 98.5 26 ALA B O 1
ATOM 1674 N N . LEU B 1 27 ? -12.352 -13.117 -9.305 1 98.5 27 LEU B N 1
ATOM 1675 C CA . LEU B 1 27 ? -10.977 -12.633 -9.305 1 98.5 27 LEU B CA 1
ATOM 1676 C C . LEU B 1 27 ? -10.828 -11.422 -10.219 1 98.5 27 LEU B C 1
ATOM 1678 O O . LEU B 1 27 ? -10.305 -10.383 -9.805 1 98.5 27 LEU B O 1
ATOM 1682 N N . TYR B 1 28 ? -11.273 -11.484 -11.406 1 97.94 28 TYR B N 1
ATOM 1683 C CA . TYR B 1 28 ? -11.07 -10.414 -12.383 1 97.94 28 TYR B CA 1
ATOM 1684 C C . TYR B 1 28 ? -11.875 -9.18 -12.008 1 97.94 28 TYR B C 1
ATOM 1686 O O . TYR B 1 28 ? -11.43 -8.047 -12.242 1 97.94 28 TYR B O 1
ATOM 1694 N N . GLU B 1 29 ? -13.062 -9.398 -11.445 1 97.75 29 GLU B N 1
ATOM 1695 C CA . GLU B 1 29 ? -13.82 -8.258 -10.93 1 97.75 29 GLU B CA 1
ATOM 1696 C C . GLU B 1 29 ? -13.047 -7.527 -9.836 1 97.75 29 GLU B C 1
ATOM 1698 O O . GLU B 1 29 ? -12.984 -6.297 -9.836 1 97.75 29 GLU B O 1
ATOM 1703 N N . ALA B 1 30 ? -12.477 -8.281 -8.922 1 98.44 30 ALA B N 1
ATOM 1704 C CA . ALA B 1 30 ? -11.695 -7.699 -7.836 1 98.44 30 ALA B CA 1
ATOM 1705 C C . ALA B 1 30 ? -10.469 -6.969 -8.375 1 98.44 30 ALA B C 1
ATOM 1707 O O . ALA B 1 30 ? -10.133 -5.879 -7.906 1 98.44 30 ALA B O 1
ATOM 1708 N N . LEU B 1 31 ? -9.781 -7.574 -9.359 1 98.44 31 LEU B N 1
ATOM 1709 C CA . LEU B 1 31 ? -8.602 -6.965 -9.969 1 98.44 31 LEU B CA 1
ATOM 1710 C C . LEU B 1 31 ? -8.945 -5.594 -10.555 1 98.44 31 LEU B C 1
ATOM 1712 O O . LEU B 1 31 ? -8.203 -4.629 -10.344 1 98.44 31 LEU B O 1
ATOM 1716 N N . LYS B 1 32 ? -10.008 -5.504 -11.188 1 97.25 32 LYS B N 1
ATOM 1717 C CA . LYS B 1 32 ? -10.414 -4.266 -11.844 1 97.25 32 LYS B CA 1
ATOM 1718 C C . LYS B 1 32 ? -10.852 -3.219 -10.828 1 97.25 32 LYS B C 1
ATOM 1720 O O . LYS B 1 32 ? -10.422 -2.064 -10.891 1 97.25 32 LYS B O 1
ATOM 1725 N N . LEU B 1 33 ? -11.648 -3.625 -9.883 1 97.31 33 LEU B N 1
ATOM 1726 C CA . LEU B 1 33 ? -12.148 -2.701 -8.875 1 97.31 33 LEU B CA 1
ATOM 1727 C C . LEU B 1 33 ? -11.016 -2.178 -8 1 97.31 33 LEU B C 1
ATOM 1729 O O . LEU B 1 33 ? -11.062 -1.041 -7.527 1 97.31 33 LEU B O 1
ATOM 1733 N N . SER B 1 34 ? -9.977 -2.959 -7.852 1 98.25 34 SER B N 1
ATOM 1734 C CA . SER B 1 34 ? -8.836 -2.602 -7.008 1 98.25 34 SER B CA 1
ATOM 1735 C C . SER B 1 34 ? -8.102 -1.387 -7.559 1 98.25 34 SER B C 1
ATOM 1737 O O . SER B 1 34 ? -7.348 -0.73 -6.832 1 98.25 34 SER B O 1
ATOM 1739 N N . THR B 1 35 ? -8.305 -0.999 -8.82 1 97.62 35 THR B N 1
ATOM 1740 C CA . THR B 1 35 ? -7.605 0.113 -9.445 1 97.62 35 THR B CA 1
ATOM 1741 C C . THR B 1 35 ? -8.117 1.448 -8.914 1 97.62 35 THR B C 1
ATOM 1743 O O . THR B 1 35 ? -7.504 2.492 -9.148 1 97.62 35 THR B O 1
ATOM 1746 N N . ASP B 1 36 ? -9.227 1.413 -8.227 1 97.38 36 ASP B N 1
ATOM 1747 C CA . ASP B 1 36 ? -9.68 2.629 -7.555 1 97.38 36 ASP B CA 1
ATOM 1748 C C . ASP B 1 36 ? -8.812 2.932 -6.336 1 97.38 36 ASP B C 1
ATOM 1750 O O . ASP B 1 36 ? -9.32 3.334 -5.285 1 97.38 36 ASP B O 1
ATOM 1754 N N . ALA B 1 37 ? -7.566 2.65 -6.395 1 97.75 37 ALA B N 1
ATOM 1755 C CA . ALA B 1 37 ? -6.539 2.977 -5.406 1 97.75 37 ALA B CA 1
ATOM 1756 C C . ALA B 1 37 ? -5.93 4.348 -5.68 1 97.75 37 ALA B C 1
ATOM 1758 O O . ALA B 1 37 ? -5.82 4.77 -6.836 1 97.75 37 ALA B O 1
ATOM 1759 N N . PRO B 1 38 ? -5.566 5.102 -4.609 1 97.81 38 PRO B N 1
ATOM 1760 C CA . PRO B 1 38 ? -4.871 6.371 -4.84 1 97.81 38 PRO B CA 1
ATOM 1761 C C . PRO B 1 38 ? -3.506 6.18 -5.5 1 97.81 38 PRO B C 1
ATOM 1763 O O . PRO B 1 38 ? -2.818 5.191 -5.23 1 97.81 38 PRO B O 1
ATOM 1766 N N . ASN B 1 39 ? -3.145 7.078 -6.375 1 97.5 39 ASN B N 1
ATOM 1767 C CA . ASN B 1 39 ? -1.836 7.109 -7.02 1 97.5 39 ASN B CA 1
ATOM 1768 C C . ASN B 1 39 ? -1.509 8.5 -7.559 1 97.5 39 ASN B C 1
ATOM 1770 O O . ASN B 1 39 ? -2.385 9.188 -8.086 1 97.5 39 ASN B O 1
ATOM 1774 N N . HIS B 1 40 ? -0.269 8.852 -7.309 1 97.12 40 HIS B N 1
ATOM 1775 C CA . HIS B 1 40 ? 0.19 10.164 -7.746 1 97.12 40 HIS B CA 1
ATOM 1776 C C . HIS B 1 40 ? 0.19 10.273 -9.266 1 97.12 40 HIS B C 1
ATOM 1778 O O . HIS B 1 40 ? 0.664 9.367 -9.953 1 97.12 40 HIS B O 1
ATOM 1784 N N . GLY B 1 41 ? -0.437 11.367 -9.758 1 94 41 GLY B N 1
ATOM 1785 C CA . GLY B 1 41 ? -0.423 11.625 -11.188 1 94 41 GLY B CA 1
ATOM 1786 C C . GLY B 1 41 ? -1.26 10.641 -11.984 1 94 41 GLY B C 1
ATOM 1787 O O . GLY B 1 41 ? -1.139 10.562 -13.203 1 94 41 GLY B O 1
ATOM 1788 N N . MET B 1 42 ? -2.018 9.805 -11.305 1 94.5 42 MET B N 1
ATOM 1789 C CA . MET B 1 42 ? -2.811 8.75 -11.938 1 94.5 42 MET B CA 1
ATOM 1790 C C . MET B 1 42 ? -1.946 7.898 -12.859 1 94.5 42 MET B C 1
ATOM 1792 O O . MET B 1 42 ? -2.326 7.621 -13.992 1 94.5 42 MET B O 1
ATOM 1796 N N . ARG B 1 43 ? -0.804 7.578 -12.312 1 95.5 43 ARG B N 1
ATOM 1797 C CA . ARG B 1 43 ? 0.166 6.801 -13.078 1 95.5 43 ARG B CA 1
ATOM 1798 C C . ARG B 1 43 ? -0.254 5.336 -13.164 1 95.5 43 ARG B C 1
ATOM 1800 O O . ARG B 1 43 ? 0.185 4.613 -14.062 1 95.5 43 ARG B O 1
ATOM 1807 N N . GLU B 1 44 ? -1.087 4.895 -12.266 1 97.25 44 GLU B N 1
ATOM 1808 C CA . GLU B 1 44 ? -1.595 3.525 -12.234 1 97.25 44 GLU B CA 1
ATOM 1809 C C . GLU B 1 44 ? -0.472 2.516 -12.461 1 97.25 44 GLU B C 1
ATOM 1811 O O . GLU B 1 44 ? -0.519 1.727 -13.406 1 97.25 44 GLU B O 1
ATOM 1816 N N . PRO B 1 45 ? 0.504 2.465 -11.484 1 97.81 45 PRO B N 1
ATOM 1817 C CA . PRO B 1 45 ? 1.773 1.778 -11.734 1 97.81 45 PRO B CA 1
ATOM 1818 C C . PRO B 1 45 ? 1.678 0.269 -11.523 1 97.81 45 PRO B C 1
ATOM 1820 O O . PRO B 1 45 ? 2.678 -0.376 -11.203 1 97.81 45 PRO B O 1
ATOM 1823 N N . TRP B 1 46 ? 0.557 -0.321 -11.68 1 98.06 46 TRP B N 1
ATOM 1824 C CA . TRP B 1 46 ? 0.39 -1.74 -11.383 1 98.06 46 TRP B CA 1
ATOM 1825 C C . TRP B 1 46 ? 0.215 -2.549 -12.664 1 98.06 46 TRP B C 1
ATOM 1827 O O . TRP B 1 46 ? -0.463 -2.107 -13.602 1 98.06 46 TRP B O 1
ATOM 1837 N N . ARG B 1 47 ? 0.863 -3.664 -12.711 1 98.38 47 ARG B N 1
ATOM 1838 C CA . ARG B 1 47 ? 0.66 -4.715 -13.703 1 98.38 47 ARG B CA 1
ATOM 1839 C C . ARG B 1 47 ? 0.6 -6.086 -13.047 1 98.38 47 ARG B C 1
ATOM 1841 O O . ARG B 1 47 ? 1.386 -6.383 -12.141 1 98.38 47 ARG B O 1
ATOM 1848 N N . ILE B 1 48 ? -0.339 -6.91 -13.555 1 98.69 48 ILE B N 1
ATOM 1849 C CA . ILE B 1 48 ? -0.569 -8.227 -12.969 1 98.69 48 ILE B CA 1
ATOM 1850 C C . ILE B 1 48 ? -0.475 -9.297 -14.047 1 98.69 48 ILE B C 1
ATOM 1852 O O . ILE B 1 48 ? -1.021 -9.133 -15.141 1 98.69 48 ILE B O 1
ATOM 1856 N N . VAL B 1 49 ? 0.248 -10.289 -13.766 1 98.62 49 VAL B N 1
ATOM 1857 C CA . VAL B 1 49 ? 0.186 -11.508 -14.57 1 98.62 49 VAL B CA 1
ATOM 1858 C C . VAL B 1 49 ? -0.555 -12.602 -13.797 1 98.62 49 VAL B C 1
ATOM 1860 O O . VAL B 1 49 ? -0.129 -13 -12.711 1 98.62 49 VAL B O 1
ATOM 1863 N N . HIS B 1 50 ? -1.646 -13.047 -14.328 1 98.69 50 HIS B N 1
ATOM 1864 C CA . HIS B 1 50 ? -2.428 -14.117 -13.719 1 98.69 50 HIS B CA 1
ATOM 1865 C C . HIS B 1 50 ? -1.942 -15.484 -14.18 1 98.69 50 HIS B C 1
ATOM 1867 O O . HIS B 1 50 ? -1.887 -15.758 -15.383 1 98.69 50 HIS B O 1
ATOM 1873 N N . VAL B 1 51 ? -1.534 -16.281 -13.242 1 98.75 51 VAL B N 1
ATOM 1874 C CA . VAL B 1 51 ? -1.268 -17.703 -13.477 1 98.75 51 VAL B CA 1
ATOM 1875 C C . VAL B 1 51 ? -2.469 -18.531 -13.039 1 98.75 51 VAL B C 1
ATOM 1877 O O . VAL B 1 51 ? -2.65 -18.797 -11.852 1 98.75 51 VAL B O 1
ATOM 1880 N N . SER B 1 52 ? -3.197 -18.953 -14.016 1 98.5 52 SER B N 1
ATOM 1881 C CA . SER B 1 52 ? -4.395 -19.734 -13.703 1 98.5 52 SER B CA 1
ATOM 1882 C C . SER B 1 52 ? -4.039 -21.109 -13.164 1 98.5 52 SER B C 1
ATOM 1884 O O . SER B 1 52 ? -2.9 -21.562 -13.297 1 98.5 52 SER B O 1
ATOM 1886 N N . LYS B 1 53 ? -5.004 -21.734 -12.562 1 98.44 53 LYS B N 1
ATOM 1887 C CA . LYS B 1 53 ? -4.793 -23.016 -11.891 1 98.44 53 LYS B CA 1
ATOM 1888 C C . LYS B 1 53 ? -4.129 -24.031 -12.82 1 98.44 53 LYS B C 1
ATOM 1890 O O . LYS B 1 53 ? -3.197 -24.719 -12.422 1 98.44 53 LYS B O 1
ATOM 1895 N N . ASP B 1 54 ? -4.559 -24.094 -14.016 1 98.19 54 ASP B N 1
ATOM 1896 C CA . ASP B 1 54 ? -4.086 -25.109 -14.945 1 98.19 54 ASP B CA 1
ATOM 1897 C C . ASP B 1 54 ? -2.68 -24.781 -15.445 1 98.19 54 ASP B C 1
ATOM 1899 O O . ASP B 1 54 ? -2.031 -25.609 -16.078 1 98.19 54 ASP B O 1
ATOM 1903 N N . ARG B 1 55 ? -2.145 -23.578 -15.109 1 98.62 55 ARG B N 1
ATOM 1904 C CA . ARG B 1 55 ? -0.83 -23.172 -15.594 1 98.62 55 ARG B CA 1
ATOM 1905 C C . ARG B 1 55 ? 0.184 -23.125 -14.461 1 98.62 55 ARG B C 1
ATOM 1907 O O . ARG B 1 55 ? 1.367 -22.859 -14.68 1 98.62 55 ARG B O 1
ATOM 1914 N N . LEU B 1 56 ? -0.228 -23.406 -13.266 1 98.81 56 LEU B N 1
ATOM 1915 C CA . LEU B 1 56 ? 0.634 -23.297 -12.094 1 98.81 56 LEU B CA 1
ATOM 1916 C C . LEU B 1 56 ? 1.839 -24.234 -12.219 1 98.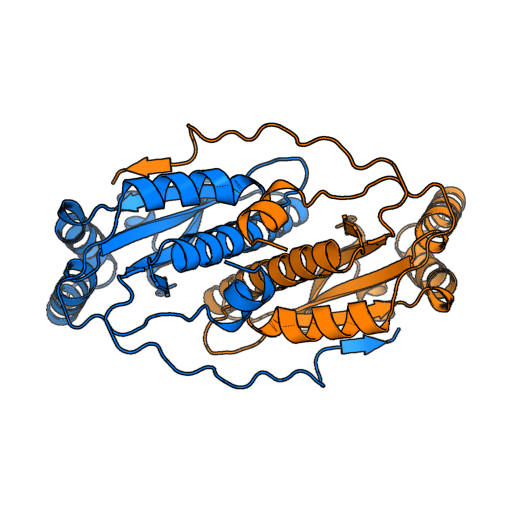81 56 LEU B C 1
ATOM 1918 O O . LEU B 1 56 ? 2.957 -23.844 -11.859 1 98.81 56 LEU B O 1
ATOM 1922 N N . GLY B 1 57 ? 1.586 -25.438 -12.641 1 98.62 57 GLY B N 1
ATOM 1923 C CA . GLY B 1 57 ? 2.686 -26.375 -12.812 1 98.62 57 GLY B CA 1
ATOM 1924 C C . GLY B 1 57 ? 3.742 -25.875 -13.781 1 98.62 57 GLY B C 1
ATOM 1925 O O . GLY B 1 57 ? 4.938 -25.938 -13.492 1 98.62 57 GLY B O 1
ATOM 1926 N N . ASP B 1 58 ? 3.342 -25.391 -14.961 1 98.56 58 ASP B N 1
ATOM 1927 C CA . ASP B 1 58 ? 4.262 -24.859 -15.961 1 98.56 58 ASP B CA 1
ATOM 1928 C C . ASP B 1 58 ? 5.051 -23.672 -15.406 1 98.56 58 ASP B C 1
ATOM 1930 O O . ASP B 1 58 ? 6.266 -23.578 -15.594 1 98.56 58 ASP B O 1
ATOM 1934 N N . MET B 1 59 ? 4.359 -22.781 -14.758 1 98.69 59 MET B N 1
ATOM 1935 C CA . MET B 1 59 ? 5.023 -21.641 -14.148 1 98.69 59 MET B CA 1
ATOM 1936 C C . MET B 1 59 ? 6.066 -22.094 -13.125 1 98.69 59 MET B C 1
ATOM 1938 O O . MET B 1 59 ? 7.191 -21.594 -13.125 1 98.69 59 MET B O 1
ATOM 1942 N N . SER B 1 60 ? 5.684 -23.016 -12.25 1 98.56 60 SER B N 1
ATOM 1943 C CA . SER B 1 60 ? 6.602 -23.516 -11.234 1 98.56 60 SER B CA 1
ATOM 1944 C C . SER B 1 60 ? 7.875 -24.078 -11.859 1 98.56 60 SER B C 1
ATOM 1946 O O . SER B 1 60 ? 8.984 -23.75 -11.422 1 98.56 60 SER B O 1
ATOM 1948 N N . ARG B 1 61 ? 7.723 -24.875 -12.891 1 98.06 61 ARG B N 1
ATOM 1949 C CA . ARG B 1 61 ? 8.875 -25.484 -13.555 1 98.06 61 ARG B CA 1
ATOM 1950 C C . ARG B 1 61 ? 9.773 -24.422 -14.164 1 98.06 61 ARG B C 1
ATOM 1952 O O . ARG B 1 61 ? 11 -24.5 -14.07 1 98.06 61 ARG B O 1
ATOM 1959 N N . SER B 1 62 ? 9.18 -23.453 -14.781 1 97.62 62 SER B N 1
ATOM 1960 C CA . SER B 1 62 ? 9.93 -22.375 -15.43 1 97.62 62 SER B CA 1
ATOM 1961 C C . SER B 1 62 ? 10.711 -21.562 -14.406 1 97.62 62 SER B C 1
ATOM 1963 O O . SER B 1 62 ? 11.875 -21.219 -14.633 1 97.62 62 SER B O 1
ATOM 1965 N N . VAL B 1 63 ? 10.086 -21.25 -13.289 1 98.06 63 VAL B N 1
ATOM 1966 C CA . VAL B 1 63 ? 10.68 -20.391 -12.273 1 98.06 63 VAL B CA 1
ATOM 1967 C C . VAL B 1 63 ? 11.711 -21.172 -11.461 1 98.06 63 VAL B C 1
ATOM 1969 O O . VAL B 1 63 ? 12.812 -20.688 -11.219 1 98.06 63 VAL B O 1
ATOM 1972 N N . SER B 1 64 ? 11.352 -22.359 -11.078 1 97.56 64 SER B N 1
ATOM 1973 C CA . SER B 1 64 ? 12.164 -23.094 -10.117 1 97.56 64 SER B CA 1
ATOM 1974 C C . SER B 1 64 ? 13.484 -23.547 -10.734 1 97.56 64 SER B C 1
ATOM 1976 O O . SER B 1 64 ? 14.469 -23.75 -10.023 1 97.56 64 SER B O 1
ATOM 1978 N N . ARG B 1 65 ? 13.469 -23.703 -12.07 1 96.06 65 ARG B N 1
ATOM 1979 C CA . ARG B 1 65 ? 14.711 -24.078 -12.727 1 96.06 65 ARG B CA 1
ATOM 1980 C C . ARG B 1 65 ? 15.805 -23.047 -12.469 1 96.06 65 ARG B C 1
ATOM 1982 O O . ARG B 1 65 ? 16.984 -23.391 -12.414 1 96.06 65 ARG B O 1
ATOM 1989 N N . PHE B 1 66 ? 15.43 -21.781 -12.312 1 97.19 66 PHE B N 1
ATOM 1990 C CA . PHE B 1 66 ? 16.391 -20.703 -12.07 1 97.19 66 PHE B CA 1
ATOM 1991 C C . PHE B 1 66 ? 16.469 -20.391 -10.578 1 97.19 66 PHE B C 1
ATOM 1993 O O . PHE B 1 66 ? 17.562 -20.125 -10.062 1 97.19 66 PHE B O 1
ATOM 2000 N N . ALA B 1 67 ? 15.367 -20.453 -9.906 1 97.25 67 ALA B N 1
ATOM 2001 C CA . ALA B 1 67 ? 15.297 -20.109 -8.492 1 97.25 67 ALA B CA 1
ATOM 2002 C C . ALA B 1 67 ? 16.016 -21.141 -7.637 1 97.25 67 ALA B C 1
ATOM 2004 O O . ALA B 1 67 ? 16.641 -20.797 -6.629 1 97.25 67 ALA B O 1
ATOM 2005 N N . PHE B 1 68 ? 15.906 -22.328 -7.965 1 96.81 68 PHE B N 1
ATOM 2006 C CA . PHE B 1 68 ? 16.484 -23.438 -7.219 1 96.81 68 PHE B CA 1
ATOM 2007 C C . PHE B 1 68 ? 17.391 -24.281 -8.109 1 96.81 68 PHE B C 1
ATOM 2009 O O . PHE B 1 68 ? 17.25 -25.5 -8.164 1 96.81 68 PHE B O 1
ATOM 2016 N N . ARG B 1 69 ? 18.297 -23.609 -8.617 1 93.69 69 ARG B N 1
ATOM 2017 C CA . ARG B 1 69 ? 19.219 -24.266 -9.547 1 93.69 69 ARG B CA 1
ATOM 2018 C C . ARG B 1 69 ? 19.922 -25.438 -8.875 1 93.69 69 ARG B C 1
ATOM 2020 O O . ARG B 1 69 ? 20.484 -25.297 -7.785 1 93.69 69 ARG B O 1
ATOM 2027 N N . ASN B 1 70 ? 19.844 -26.609 -9.461 1 93.88 70 ASN B N 1
ATOM 2028 C CA . ASN B 1 70 ? 20.5 -27.844 -9.016 1 93.88 70 ASN B CA 1
ATOM 2029 C C . ASN B 1 70 ? 19.953 -28.312 -7.668 1 93.88 70 ASN B C 1
ATOM 2031 O O . ASN B 1 70 ? 20.703 -28.844 -6.852 1 93.88 70 ASN B O 1
ATOM 2035 N N . GLU B 1 71 ? 18.797 -27.922 -7.312 1 97.25 71 GLU B N 1
ATOM 2036 C CA . GLU B 1 71 ? 18.109 -28.359 -6.098 1 97.25 71 GLU B CA 1
ATOM 2037 C C . GLU B 1 71 ? 16.781 -29.016 -6.418 1 97.25 71 GLU B C 1
ATOM 2039 O O . GLU B 1 71 ? 15.719 -28.469 -6.121 1 97.25 71 GLU B O 1
ATOM 2044 N N . PRO B 1 72 ? 16.844 -30.25 -6.926 1 96.69 72 PRO B N 1
ATOM 2045 C CA . PRO B 1 72 ? 15.633 -30.922 -7.391 1 96.69 72 PRO B CA 1
ATOM 2046 C C . PRO B 1 72 ? 14.578 -31.078 -6.293 1 96.69 72 PRO B C 1
ATOM 2048 O O . PRO B 1 72 ? 13.383 -31 -6.57 1 96.69 72 PRO B O 1
ATOM 2051 N N . GLU B 1 73 ? 15.031 -31.281 -5.109 1 97.75 73 GLU B N 1
ATOM 2052 C CA . GLU B 1 73 ? 14.086 -31.438 -4.008 1 97.75 73 GLU B CA 1
ATOM 2053 C C . GLU B 1 73 ? 13.305 -30.156 -3.756 1 97.75 73 GLU B C 1
ATOM 2055 O O . GLU B 1 73 ? 12.102 -30.188 -3.514 1 97.75 73 GLU B O 1
ATOM 2060 N N . LYS B 1 74 ? 13.992 -29.047 -3.859 1 97.5 74 LYS B N 1
ATOM 2061 C CA . LYS B 1 74 ? 13.336 -27.75 -3.68 1 97.5 74 LYS B CA 1
ATOM 2062 C C . LYS B 1 74 ? 12.398 -27.438 -4.848 1 97.5 74 LYS B C 1
ATOM 2064 O O . LYS B 1 74 ? 11.336 -26.859 -4.66 1 97.5 74 LYS B O 1
ATOM 2069 N N . GLN B 1 75 ? 12.852 -27.828 -6.008 1 98 75 GLN B N 1
ATOM 2070 C CA . GLN B 1 75 ? 12 -27.641 -7.18 1 98 75 GLN B CA 1
ATOM 2071 C C . GLN B 1 75 ? 10.695 -28.422 -7.043 1 98 75 GLN B C 1
ATOM 2073 O O . GLN B 1 75 ? 9.617 -27.891 -7.301 1 98 75 GLN B O 1
ATOM 2078 N N . GLN B 1 76 ? 10.852 -29.641 -6.582 1 97.88 76 GLN B N 1
ATOM 2079 C CA . GLN B 1 76 ? 9.664 -30.484 -6.41 1 97.88 76 GLN B CA 1
ATOM 2080 C C . GLN B 1 76 ? 8.766 -29.938 -5.305 1 97.88 76 GLN B C 1
ATOM 2082 O O . GLN B 1 76 ? 7.539 -29.953 -5.438 1 97.88 76 GLN B O 1
ATOM 2087 N N . SER B 1 77 ? 9.359 -29.5 -4.242 1 97.06 77 SER B N 1
ATOM 2088 C CA . SER B 1 77 ? 8.594 -28.938 -3.139 1 97.06 77 SER B CA 1
ATOM 2089 C C . SER B 1 77 ? 7.812 -27.703 -3.592 1 97.06 77 SER B C 1
ATOM 2091 O O . SER B 1 77 ? 6.645 -27.531 -3.234 1 97.06 77 SER B O 1
ATOM 2093 N N . HIS B 1 78 ? 8.461 -26.844 -4.336 1 97.31 78 HIS B N 1
ATOM 2094 C CA . HIS B 1 78 ? 7.809 -25.672 -4.895 1 97.31 78 HIS B CA 1
ATOM 2095 C C . HIS B 1 78 ? 6.637 -26.062 -5.793 1 97.31 78 HIS B C 1
ATOM 2097 O O . HIS B 1 78 ? 5.539 -25.516 -5.66 1 97.31 78 HIS B O 1
ATOM 2103 N N . PHE B 1 79 ? 6.871 -27.016 -6.652 1 98.12 79 PHE B N 1
ATOM 2104 C CA . PHE B 1 79 ? 5.844 -27.516 -7.559 1 98.12 79 PHE B CA 1
ATOM 2105 C C . PHE B 1 79 ? 4.648 -28.047 -6.781 1 98.12 79 PHE B C 1
ATOM 2107 O O . PHE B 1 79 ? 3.504 -27.688 -7.074 1 98.12 79 PHE B O 1
ATOM 2114 N N . ASP B 1 80 ? 4.891 -28.844 -5.797 1 97.69 80 ASP B N 1
ATOM 2115 C CA . ASP B 1 80 ? 3.838 -29.469 -5.012 1 97.69 80 ASP B CA 1
ATOM 2116 C C . ASP B 1 80 ? 3.002 -28.438 -4.27 1 97.69 80 ASP B C 1
ATOM 2118 O O . ASP B 1 80 ? 1.782 -28.578 -4.16 1 97.69 80 ASP B O 1
ATOM 2122 N N . ALA B 1 81 ? 3.631 -27.453 -3.783 1 96.88 81 ALA B N 1
ATOM 2123 C CA . ALA B 1 81 ? 2.934 -26.422 -3.021 1 96.88 81 ALA B CA 1
ATOM 2124 C C . ALA B 1 81 ? 2.086 -25.531 -3.936 1 96.88 81 ALA B C 1
ATOM 2126 O O . ALA B 1 81 ? 0.89 -25.359 -3.695 1 96.88 81 ALA B O 1
ATOM 2127 N N . VAL B 1 82 ? 2.684 -25.062 -5.008 1 97.94 82 VAL B N 1
ATOM 2128 C CA . VAL B 1 82 ? 2.037 -24.047 -5.828 1 97.94 82 VAL B CA 1
ATOM 2129 C C . VAL B 1 82 ? 0.886 -24.656 -6.613 1 97.94 82 VAL B C 1
ATOM 2131 O O . VAL B 1 82 ? -0.134 -24.016 -6.852 1 97.94 82 VAL B O 1
ATOM 2134 N N . THR B 1 83 ? 0.972 -25.906 -6.984 1 98.44 83 THR B N 1
ATOM 2135 C CA . THR B 1 83 ? -0.052 -26.531 -7.82 1 98.44 83 THR B CA 1
ATOM 2136 C C . THR B 1 83 ? -1.315 -26.797 -7.008 1 98.44 83 THR B C 1
ATOM 2138 O O . THR B 1 83 ? -2.365 -27.125 -7.574 1 98.44 83 THR B O 1
ATOM 2141 N N . LYS B 1 84 ? -1.263 -26.641 -5.707 1 98.06 84 LYS B N 1
ATOM 2142 C CA . LYS B 1 84 ? -2.43 -26.812 -4.844 1 98.06 84 LYS B CA 1
ATOM 2143 C C . LYS B 1 84 ? -3.256 -25.531 -4.785 1 98.06 84 LYS B C 1
ATOM 2145 O O . LYS B 1 84 ? -4.418 -25.547 -4.379 1 98.06 84 LYS B O 1
ATOM 2150 N N . LEU B 1 85 ? -2.701 -24.453 -5.176 1 98.38 85 LEU B N 1
ATOM 2151 C CA . LEU B 1 85 ? -3.357 -23.141 -5.113 1 98.38 85 LEU B CA 1
ATOM 2152 C C . LEU B 1 85 ? -4.48 -23.062 -6.137 1 98.38 85 LEU B C 1
ATOM 2154 O O . LEU B 1 85 ? -4.547 -23.859 -7.07 1 98.38 85 LEU B O 1
ATOM 2158 N N . GLY B 1 86 ? -5.367 -22.094 -5.926 1 98.38 86 GLY B N 1
ATOM 2159 C CA . GLY B 1 86 ? -6.387 -21.781 -6.914 1 98.38 86 GLY B CA 1
ATOM 2160 C C . GLY B 1 86 ? -5.859 -20.953 -8.078 1 98.38 86 GLY B C 1
ATOM 2161 O O . GLY B 1 86 ? -6.52 -20.844 -9.117 1 98.38 86 GLY B O 1
ATOM 2162 N N . GLY B 1 87 ? -4.707 -20.422 -7.965 1 98.69 87 GLY B N 1
ATOM 2163 C CA . GLY B 1 87 ? -4.008 -19.547 -8.898 1 98.69 87 GLY B CA 1
ATOM 2164 C C . GLY B 1 87 ? -2.932 -18.703 -8.234 1 98.69 87 GLY B C 1
ATOM 2165 O O . GLY B 1 87 ? -2.65 -18.875 -7.043 1 98.69 87 GLY B O 1
ATOM 2166 N N . LEU B 1 88 ? -2.365 -17.906 -9.008 1 98.75 88 LEU B N 1
ATOM 2167 C CA . LEU B 1 88 ? -1.27 -17.078 -8.539 1 98.75 88 LEU B CA 1
ATOM 2168 C C . LEU B 1 88 ? -1.193 -15.773 -9.336 1 98.75 88 LEU B C 1
ATOM 2170 O O . LEU B 1 88 ? -1.353 -15.789 -10.562 1 98.75 88 LEU B O 1
ATOM 2174 N N . LEU B 1 89 ? -0.982 -14.711 -8.641 1 98.94 89 LEU B N 1
ATOM 2175 C CA . LEU B 1 89 ? -0.744 -13.445 -9.32 1 98.94 89 LEU B CA 1
ATOM 2176 C C . LEU B 1 89 ? 0.719 -13.031 -9.203 1 98.94 89 LEU B C 1
ATOM 2178 O O . LEU B 1 89 ? 1.287 -13.055 -8.109 1 98.94 89 LEU B O 1
ATOM 2182 N N . VAL B 1 90 ? 1.332 -12.758 -10.328 1 98.94 90 VAL B N 1
ATOM 2183 C CA . VAL B 1 90 ? 2.621 -12.078 -10.367 1 98.94 90 VAL B CA 1
ATOM 2184 C C . VAL B 1 90 ? 2.412 -10.57 -10.258 1 98.94 90 VAL B C 1
ATOM 2186 O O . VAL B 1 90 ? 1.773 -9.961 -11.125 1 98.94 90 VAL B O 1
ATOM 2189 N N . MET B 1 91 ? 2.963 -9.977 -9.219 1 98.94 91 MET B N 1
ATOM 2190 C CA . MET B 1 91 ? 2.717 -8.57 -8.906 1 98.94 91 MET B CA 1
ATOM 2191 C C . MET B 1 91 ? 3.877 -7.699 -9.375 1 98.94 91 MET B C 1
ATOM 2193 O O . MET B 1 91 ? 5 -7.844 -8.891 1 98.94 91 MET B O 1
ATOM 2197 N N . ILE B 1 92 ? 3.59 -6.801 -10.273 1 98.88 92 ILE B N 1
ATOM 2198 C CA . ILE B 1 92 ? 4.625 -6.031 -10.945 1 98.88 92 ILE B CA 1
ATOM 2199 C C . ILE B 1 92 ? 4.316 -4.539 -10.836 1 98.88 92 ILE B C 1
ATOM 2201 O O . ILE B 1 92 ? 3.178 -4.117 -11.039 1 98.88 92 ILE B O 1
ATOM 2205 N N . VAL B 1 93 ? 5.316 -3.754 -10.453 1 98.75 93 VAL B N 1
ATOM 2206 C CA . VAL B 1 93 ? 5.148 -2.309 -10.336 1 98.75 93 VAL B CA 1
ATOM 2207 C C . VAL B 1 93 ? 6.074 -1.598 -11.32 1 98.75 93 VAL B C 1
ATOM 2209 O O . VAL B 1 93 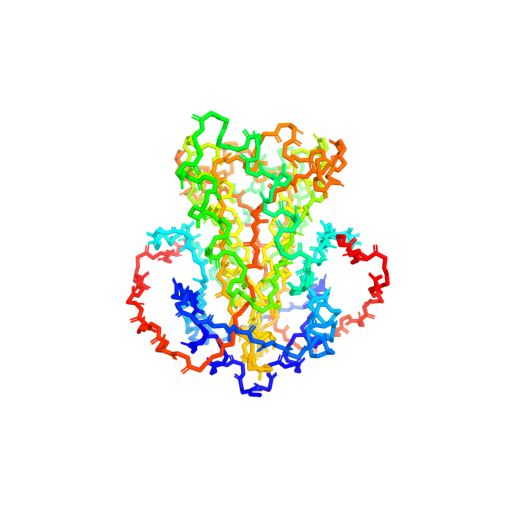? 7.211 -2.029 -11.531 1 98.75 93 VAL B O 1
ATOM 2212 N N . LYS B 1 94 ? 5.59 -0.551 -11.922 1 98.25 94 LYS B N 1
ATOM 2213 C CA . LYS B 1 94 ? 6.41 0.27 -12.812 1 98.25 94 LYS B CA 1
ATOM 2214 C C . LYS B 1 94 ? 7.531 0.964 -12.039 1 98.25 94 LYS B C 1
ATOM 2216 O O . LYS B 1 94 ? 7.281 1.582 -11 1 98.25 94 LYS B O 1
ATOM 2221 N N . ARG B 1 95 ? 8.695 0.814 -12.477 1 98.06 95 ARG B N 1
ATOM 2222 C CA . ARG B 1 95 ? 9.844 1.506 -11.906 1 98.06 95 ARG B CA 1
ATOM 2223 C C . ARG B 1 95 ? 10.055 2.865 -12.562 1 98.06 95 ARG B C 1
ATOM 2225 O O . ARG B 1 95 ? 9.906 2.998 -13.781 1 98.06 95 ARG B O 1
ATOM 2232 N N . ASP B 1 96 ? 10.359 3.865 -11.766 1 98.19 96 ASP B N 1
ATOM 2233 C CA . ASP B 1 96 ? 10.688 5.199 -12.258 1 98.19 96 ASP B CA 1
ATOM 2234 C C . ASP B 1 96 ? 12.117 5.582 -11.906 1 98.19 96 ASP B C 1
ATOM 2236 O O . ASP B 1 96 ? 12.586 5.316 -10.789 1 98.19 96 ASP B O 1
ATOM 2240 N N . PRO B 1 97 ? 12.828 6.121 -12.891 1 97 97 PRO B N 1
ATOM 2241 C CA . PRO B 1 97 ? 14.203 6.508 -12.57 1 97 97 PRO B CA 1
ATOM 2242 C C . PRO B 1 97 ? 14.281 7.633 -11.539 1 97 97 PRO B C 1
ATOM 2244 O O . PRO B 1 97 ? 15.32 7.828 -10.898 1 97 97 PRO B O 1
ATOM 2247 N N . ARG B 1 98 ? 13.266 8.422 -11.469 1 97.56 98 ARG B N 1
ATOM 2248 C CA . ARG B 1 98 ? 13.211 9.477 -10.461 1 97.56 98 ARG B CA 1
ATOM 2249 C C . ARG B 1 98 ? 12.836 8.906 -9.094 1 97.56 98 ARG B C 1
ATOM 2251 O O . ARG B 1 98 ? 11.844 8.18 -8.969 1 97.56 98 ARG B O 1
ATOM 2258 N N . GLN B 1 99 ? 13.555 9.203 -8.047 1 96.94 99 GLN B N 1
ATOM 2259 C CA . GLN B 1 99 ? 13.438 8.625 -6.715 1 96.94 99 GLN B CA 1
ATOM 2260 C C . GLN B 1 99 ? 12.039 8.812 -6.148 1 96.94 99 GLN B C 1
ATOM 2262 O O . GLN B 1 99 ? 11.406 7.855 -5.691 1 96.94 99 GLN B O 1
ATOM 2267 N N . LYS B 1 100 ? 11.531 10.055 -6.184 1 97.88 100 LYS B N 1
ATOM 2268 C CA . LYS B 1 100 ? 10.234 10.375 -5.598 1 97.88 100 LYS B CA 1
ATOM 2269 C C . LYS B 1 100 ? 9.117 9.609 -6.305 1 97.88 100 LYS B C 1
ATOM 2271 O O . LYS B 1 100 ? 8.281 8.977 -5.656 1 97.88 100 LYS B O 1
ATOM 2276 N N . GLU B 1 101 ? 9.164 9.672 -7.609 1 98.38 101 GLU B N 1
ATOM 2277 C CA . GLU B 1 101 ? 8.133 9.008 -8.398 1 98.38 101 GLU B CA 1
ATOM 2278 C C . GLU B 1 101 ? 8.172 7.492 -8.188 1 98.38 101 GLU B C 1
ATOM 2280 O O . GLU B 1 101 ? 7.129 6.84 -8.133 1 98.38 101 GLU B O 1
ATOM 2285 N N . ASN B 1 102 ? 9.391 6.93 -8.062 1 98.38 102 ASN B N 1
ATOM 2286 C CA . ASN B 1 102 ? 9.508 5.496 -7.812 1 98.38 102 ASN B CA 1
ATOM 2287 C C . ASN B 1 102 ? 8.945 5.113 -6.445 1 98.38 102 ASN B C 1
ATOM 2289 O O . ASN B 1 102 ? 8.242 4.105 -6.316 1 98.38 102 ASN B O 1
ATOM 2293 N N . LEU B 1 103 ? 9.242 5.93 -5.461 1 98.31 103 LEU B N 1
ATOM 2294 C CA . LEU B 1 103 ? 8.688 5.738 -4.125 1 98.31 103 LEU B CA 1
ATOM 2295 C C . LEU B 1 103 ? 7.164 5.793 -4.164 1 98.31 103 LEU B C 1
ATOM 2297 O O . LEU B 1 103 ? 6.492 4.91 -3.621 1 98.31 103 LEU B O 1
ATOM 2301 N N . GLU B 1 104 ? 6.637 6.762 -4.855 1 98.75 104 GLU B N 1
ATOM 2302 C CA . GLU B 1 104 ? 5.195 6.922 -5.008 1 98.75 104 GLU B CA 1
ATOM 2303 C C . GLU B 1 104 ? 4.57 5.703 -5.672 1 98.75 104 GLU B C 1
ATOM 2305 O O . GLU B 1 104 ? 3.492 5.254 -5.273 1 98.75 104 GLU B O 1
ATOM 2310 N N . ASN B 1 105 ? 5.242 5.195 -6.691 1 98.81 105 ASN B N 1
ATOM 2311 C CA . ASN B 1 105 ? 4.734 4.027 -7.402 1 98.81 105 ASN B CA 1
ATOM 2312 C C . ASN B 1 105 ? 4.629 2.814 -6.48 1 98.81 105 ASN B C 1
ATOM 2314 O O . ASN B 1 105 ? 3.621 2.104 -6.5 1 98.81 105 ASN B O 1
ATOM 2318 N N . HIS B 1 106 ? 5.621 2.564 -5.695 1 98.69 106 HIS B N 1
ATOM 2319 C CA . HIS B 1 106 ? 5.613 1.415 -4.797 1 98.69 106 HIS B CA 1
ATOM 2320 C C . HIS B 1 106 ? 4.52 1.544 -3.744 1 98.69 106 HIS B C 1
ATOM 2322 O O . HIS B 1 106 ? 3.807 0.579 -3.463 1 98.69 106 HIS B O 1
ATOM 2328 N N . LEU B 1 107 ? 4.383 2.736 -3.221 1 98.81 107 LEU B N 1
ATOM 2329 C CA . LEU B 1 107 ? 3.35 2.949 -2.213 1 98.81 107 LEU B CA 1
ATOM 2330 C C . LEU B 1 107 ? 1.959 2.834 -2.826 1 98.81 107 LEU B C 1
ATOM 2332 O O . LEU B 1 107 ? 1.059 2.246 -2.227 1 98.81 107 LEU B O 1
ATOM 2336 N N . ALA B 1 108 ? 1.824 3.387 -4.004 1 98.81 108 ALA B N 1
ATOM 2337 C CA . ALA B 1 108 ? 0.561 3.236 -4.723 1 98.81 108 ALA B CA 1
ATOM 2338 C C . ALA B 1 108 ? 0.234 1.766 -4.957 1 98.81 108 ALA B C 1
ATOM 2340 O O . ALA B 1 108 ? -0.921 1.353 -4.832 1 98.81 108 ALA B O 1
ATOM 2341 N N . PHE B 1 109 ? 1.221 1.006 -5.324 1 98.88 109 PHE B N 1
ATOM 2342 C CA . PHE B 1 109 ? 0.999 -0.421 -5.531 1 98.88 109 PHE B CA 1
ATOM 2343 C C . PHE B 1 109 ? 0.527 -1.087 -4.242 1 98.88 109 PHE B C 1
ATOM 2345 O O . PHE B 1 109 ? -0.338 -1.965 -4.273 1 98.88 109 PHE B O 1
ATOM 2352 N N . GLY B 1 110 ? 1.116 -0.724 -3.137 1 98.88 110 GLY B N 1
ATOM 2353 C CA . GLY B 1 110 ? 0.636 -1.23 -1.861 1 98.88 110 GLY B CA 1
ATOM 2354 C C . GLY B 1 110 ? -0.834 -0.948 -1.622 1 98.88 110 GLY B C 1
ATOM 2355 O O . GLY B 1 110 ? -1.569 -1.814 -1.143 1 98.88 110 GLY B O 1
ATOM 2356 N N . THR B 1 111 ? -1.259 0.265 -1.925 1 98.88 111 THR B N 1
ATOM 2357 C CA . THR B 1 111 ? -2.662 0.624 -1.757 1 98.88 111 THR B CA 1
ATOM 2358 C C . THR B 1 111 ? -3.549 -0.214 -2.676 1 98.88 111 THR B C 1
ATOM 2360 O O . THR B 1 111 ? -4.594 -0.711 -2.254 1 98.88 111 THR B O 1
ATOM 2363 N N . TYR B 1 112 ? -3.113 -0.404 -3.895 1 98.75 112 TYR B N 1
ATOM 2364 C CA . TYR B 1 112 ? -3.805 -1.259 -4.852 1 98.75 112 TYR B CA 1
ATOM 2365 C C . TYR B 1 112 ? -3.922 -2.684 -4.324 1 98.75 112 TYR B C 1
ATOM 2367 O O . TYR B 1 112 ? -5 -3.281 -4.367 1 98.75 112 TYR B O 1
ATOM 2375 N N . ALA B 1 113 ? -2.824 -3.18 -3.898 1 98.94 113 ALA B N 1
ATOM 2376 C CA . ALA B 1 113 ? -2.781 -4.555 -3.404 1 98.94 113 ALA B CA 1
ATOM 2377 C C . ALA B 1 113 ? -3.725 -4.742 -2.221 1 98.94 113 ALA B C 1
ATOM 2379 O O . ALA B 1 113 ? -4.363 -5.789 -2.088 1 98.94 113 ALA B O 1
ATOM 2380 N N . GLN B 1 114 ? -3.779 -3.75 -1.362 1 98.94 114 GLN B N 1
ATOM 2381 C CA . GLN B 1 114 ? -4.676 -3.885 -0.218 1 98.94 114 GLN B CA 1
ATOM 2382 C C . GLN B 1 114 ? -6.137 -3.885 -0.658 1 98.94 114 GLN B C 1
ATOM 2384 O O . GLN B 1 114 ? -6.938 -4.684 -0.167 1 98.94 114 GLN B O 1
ATOM 2389 N N . ASN B 1 115 ? -6.527 -2.953 -1.58 1 98.88 115 ASN B N 1
ATOM 2390 C CA . ASN B 1 115 ? -7.852 -3.057 -2.178 1 98.88 115 ASN B CA 1
ATOM 2391 C C . ASN B 1 115 ? -8.133 -4.473 -2.678 1 98.88 115 ASN B C 1
ATOM 2393 O O . ASN B 1 115 ? -9.18 -5.047 -2.377 1 98.88 115 ASN B O 1
ATOM 2397 N N . LEU B 1 116 ? -7.195 -4.996 -3.365 1 98.94 116 LEU B N 1
ATOM 2398 C CA . LEU B 1 116 ? -7.344 -6.301 -4 1 98.94 116 LEU B CA 1
ATOM 2399 C C . LEU B 1 116 ? -7.555 -7.391 -2.955 1 98.94 116 LEU B C 1
ATOM 2401 O O . LEU B 1 116 ? -8.492 -8.18 -3.059 1 98.94 116 LEU B O 1
ATOM 2405 N N . MET B 1 117 ? -6.699 -7.426 -1.959 1 98.94 117 MET B N 1
ATOM 2406 C CA . MET B 1 117 ? -6.77 -8.477 -0.944 1 98.94 117 MET B CA 1
ATOM 2407 C C . MET B 1 117 ? -8.078 -8.391 -0.165 1 98.94 117 MET B C 1
ATOM 2409 O O . MET B 1 117 ? -8.672 -9.422 0.17 1 98.94 117 MET B O 1
ATOM 2413 N N . LEU B 1 118 ? -8.57 -7.195 0.094 1 98.94 118 LEU B N 1
ATOM 2414 C CA . LEU B 1 118 ? -9.844 -7.035 0.791 1 98.94 118 LEU B CA 1
ATOM 2415 C C . LEU B 1 118 ? -11 -7.5 -0.084 1 98.94 118 LEU B C 1
ATOM 2417 O O . LEU B 1 118 ? -11.898 -8.203 0.388 1 98.94 118 LEU B O 1
ATOM 2421 N N . LEU B 1 119 ? -10.984 -7.07 -1.337 1 98.88 119 LEU B N 1
ATOM 2422 C CA . LEU B 1 119 ? -12.047 -7.441 -2.26 1 98.88 119 LEU B CA 1
ATOM 2423 C C . LEU B 1 119 ? -12.07 -8.945 -2.488 1 98.88 119 LEU B C 1
ATOM 2425 O O . LEU B 1 119 ? -13.141 -9.555 -2.576 1 98.88 119 LEU B O 1
ATOM 2429 N N . LEU B 1 120 ? -10.898 -9.57 -2.625 1 98.88 120 LEU B N 1
ATOM 2430 C CA . LEU B 1 120 ? -10.82 -11.016 -2.787 1 98.88 120 LEU B CA 1
ATOM 2431 C C . LEU B 1 120 ? -11.359 -11.734 -1.555 1 98.88 120 LEU B C 1
ATOM 2433 O O . LEU B 1 120 ? -12.109 -12.703 -1.676 1 98.88 120 LEU B O 1
ATOM 2437 N N . TYR B 1 121 ? -10.992 -11.258 -0.412 1 98.56 121 TYR B N 1
ATOM 2438 C CA . TYR B 1 121 ? -11.5 -11.844 0.819 1 98.56 121 TYR B CA 1
ATOM 2439 C C . TYR B 1 121 ? -13.023 -11.789 0.86 1 98.56 121 TYR B C 1
ATOM 2441 O O . TYR B 1 121 ? -13.68 -12.773 1.202 1 98.56 121 TYR B O 1
ATOM 2449 N N . GLU B 1 122 ? -13.562 -10.648 0.498 1 98.25 122 GLU B N 1
ATOM 2450 C CA . GLU B 1 122 ? -15.008 -10.5 0.43 1 98.25 122 GLU B CA 1
ATOM 2451 C C . GLU B 1 122 ? -15.625 -11.5 -0.542 1 98.25 122 GLU B C 1
ATOM 2453 O O . GLU B 1 122 ? -16.719 -12 -0.308 1 98.25 122 GLU B O 1
ATOM 2458 N N . ALA B 1 123 ? -14.961 -11.828 -1.587 1 98.31 123 ALA B N 1
ATOM 2459 C CA . ALA B 1 123 ? -15.453 -12.711 -2.639 1 98.31 123 ALA B CA 1
ATOM 2460 C C . ALA B 1 123 ? -15.234 -14.172 -2.277 1 98.31 123 ALA B C 1
ATOM 2462 O O . ALA B 1 123 ? -15.516 -15.07 -3.076 1 98.31 123 ALA B O 1
ATOM 2463 N N . GLY B 1 124 ? -14.648 -14.398 -1.115 1 97.38 124 GLY B N 1
ATOM 2464 C CA . GLY B 1 124 ? -14.414 -15.766 -0.678 1 97.38 124 GLY B CA 1
ATOM 2465 C C . GLY B 1 124 ? -13.102 -16.328 -1.182 1 97.38 124 GLY B C 1
ATOM 2466 O O . GLY B 1 124 ? -12.93 -17.547 -1.238 1 97.38 124 GLY B O 1
ATOM 2467 N N . ILE B 1 125 ? -12.227 -15.516 -1.628 1 98.38 125 ILE B N 1
ATOM 2468 C CA . ILE B 1 125 ? -10.906 -15.914 -2.094 1 98.38 125 ILE B CA 1
ATOM 2469 C C . ILE B 1 125 ? -9.844 -15.445 -1.104 1 98.38 125 ILE B C 1
ATOM 2471 O O . ILE B 1 125 ? -9.758 -14.258 -0.801 1 98.38 125 ILE B O 1
ATOM 2475 N N . GLY B 1 126 ? -9.078 -16.375 -0.515 1 97.69 126 GLY B N 1
ATOM 2476 C CA . GLY B 1 126 ? -7.957 -16.031 0.344 1 97.69 126 GLY B CA 1
ATOM 2477 C C . GLY B 1 126 ? -6.699 -15.68 -0.428 1 97.69 126 GLY B C 1
ATOM 2478 O O . GLY B 1 126 ? -6.621 -15.922 -1.636 1 97.69 126 GLY B O 1
ATOM 2479 N N . THR B 1 127 ? -5.785 -15.109 0.291 1 98.44 127 THR B N 1
ATOM 2480 C CA . THR B 1 127 ? -4.531 -14.734 -0.354 1 98.44 127 THR B CA 1
ATOM 2481 C C . THR B 1 127 ? -3.365 -14.852 0.624 1 98.44 127 THR B C 1
ATOM 2483 O O . THR B 1 127 ? -3.568 -14.883 1.839 1 98.44 127 THR B O 1
ATOM 2486 N N . CYS B 1 128 ? -2.225 -14.938 0.08 1 98.12 128 CYS B N 1
ATOM 2487 C CA . CYS B 1 128 ? -0.965 -14.828 0.806 1 98.12 128 CYS B CA 1
ATOM 2488 C C . CYS B 1 128 ? 0.111 -14.188 -0.065 1 98.12 128 CYS B C 1
ATOM 2490 O O . CYS B 1 128 ? 0.445 -14.711 -1.129 1 98.12 128 CYS B O 1
ATOM 2492 N N . TRP B 1 129 ? 0.616 -13.062 0.375 1 98.81 129 TRP B N 1
ATOM 2493 C CA . TRP B 1 129 ? 1.679 -12.359 -0.333 1 98.81 129 TRP B CA 1
ATOM 2494 C C . TRP B 1 129 ? 3.041 -12.969 -0.017 1 98.81 129 TRP B C 1
ATOM 2496 O O . TRP B 1 129 ? 3.453 -13.008 1.144 1 98.81 129 TRP B O 1
ATOM 2506 N N . LYS B 1 130 ? 3.723 -13.461 -1.054 1 98.38 130 LYS B N 1
ATOM 2507 C CA . LYS B 1 130 ? 5.043 -14.078 -0.931 1 98.38 130 LYS B CA 1
ATOM 2508 C C . LYS B 1 130 ? 6.098 -13.266 -1.677 1 98.38 130 LYS B C 1
ATOM 2510 O O . LYS B 1 130 ? 5.852 -12.781 -2.787 1 98.38 130 LYS B O 1
ATOM 2515 N N . SER B 1 131 ? 7.18 -13.078 -1.063 1 98.25 131 SER B N 1
ATOM 2516 C CA . SER B 1 131 ? 8.305 -12.398 -1.697 1 98.25 131 SER B CA 1
ATOM 2517 C C . SER B 1 131 ? 9.594 -13.211 -1.554 1 98.25 131 SER B C 1
ATOM 2519 O O . SER B 1 131 ? 10.539 -12.773 -0.897 1 98.25 131 SER B O 1
ATOM 2521 N N . PRO B 1 132 ? 9.664 -14.383 -2.166 1 97.81 132 PRO B N 1
ATOM 2522 C CA . PRO B 1 132 ? 10.914 -15.141 -2.1 1 97.81 132 PRO B CA 1
ATOM 2523 C C . PRO B 1 132 ? 12.109 -14.352 -2.637 1 97.81 132 PRO B C 1
ATOM 2525 O O . PRO B 1 132 ? 11.93 -13.406 -3.404 1 97.81 132 PRO B O 1
ATOM 2528 N N . GLU B 1 133 ? 13.297 -14.758 -2.318 1 96.88 133 GLU B N 1
ATOM 2529 C CA . GLU B 1 133 ? 14.516 -14.039 -2.678 1 96.88 133 GLU B CA 1
ATOM 2530 C C . GLU B 1 133 ? 14.688 -13.969 -4.191 1 96.88 133 GLU B C 1
ATOM 2532 O O . GLU B 1 133 ? 15.242 -13 -4.715 1 96.88 133 GLU B O 1
ATOM 2537 N N . TYR B 1 134 ? 14.211 -14.93 -4.836 1 97.62 134 TYR B N 1
ATOM 2538 C CA . TYR B 1 134 ? 14.492 -15.047 -6.262 1 97.62 134 TYR B CA 1
ATOM 2539 C C . TYR B 1 134 ? 13.641 -14.086 -7.07 1 97.62 134 TYR B C 1
ATOM 2541 O O . TYR B 1 134 ? 13.734 -14.039 -8.305 1 97.62 134 TYR B O 1
ATOM 2549 N N . ILE B 1 135 ? 12.883 -13.219 -6.43 1 98.12 135 ILE B N 1
ATOM 2550 C CA . ILE B 1 135 ? 12.117 -12.242 -7.195 1 98.12 135 ILE B CA 1
ATOM 2551 C C . ILE B 1 135 ? 13.062 -11.227 -7.828 1 98.12 135 ILE B C 1
ATOM 2553 O O . ILE B 1 135 ? 12.68 -10.5 -8.75 1 98.12 135 ILE B O 1
ATOM 2557 N N . PHE B 1 136 ? 14.25 -11.18 -7.344 1 98 136 PHE B N 1
ATOM 2558 C CA . PHE B 1 136 ? 15.227 -10.242 -7.867 1 98 136 PHE B CA 1
ATOM 2559 C C . PHE B 1 136 ? 16.062 -10.883 -8.961 1 98 136 PHE B C 1
ATOM 2561 O O . PHE B 1 136 ? 16.859 -10.211 -9.625 1 98 136 PHE B O 1
ATOM 2568 N N . SER B 1 137 ? 15.922 -12.188 -9.242 1 97.88 137 SER B N 1
ATOM 2569 C CA . SER B 1 137 ? 16.672 -12.898 -10.266 1 97.88 137 SER B CA 1
ATOM 2570 C C . SER B 1 137 ? 16.266 -12.445 -11.672 1 97.88 137 SER B C 1
ATOM 2572 O O . SER B 1 137 ? 15.109 -12.57 -12.055 1 97.88 137 SER B O 1
ATOM 2574 N N . PRO B 1 138 ? 17.281 -11.945 -12.453 1 97.88 138 PRO B N 1
ATOM 2575 C CA . PRO B 1 138 ? 16.953 -11.516 -13.812 1 97.88 138 PRO B CA 1
ATOM 2576 C C . PRO B 1 138 ? 16.312 -12.625 -14.648 1 97.88 138 PRO B C 1
ATOM 2578 O O . PRO B 1 138 ? 15.414 -12.359 -15.453 1 97.88 138 PRO B O 1
ATOM 2581 N N . LYS B 1 139 ? 16.75 -13.812 -14.484 1 97.94 139 LYS B N 1
ATOM 2582 C CA . LYS B 1 139 ? 16.219 -14.93 -15.258 1 97.94 139 LYS B CA 1
ATOM 2583 C C . LYS B 1 139 ? 14.781 -15.234 -14.867 1 97.94 139 LYS B C 1
ATOM 2585 O O . LYS B 1 139 ? 13.945 -15.508 -15.734 1 97.94 139 LYS B O 1
ATOM 2590 N N . VAL B 1 140 ? 14.461 -15.172 -13.578 1 98.38 140 VAL B N 1
ATOM 2591 C CA . VAL B 1 140 ? 13.094 -15.383 -13.109 1 98.38 140 VAL B CA 1
ATOM 2592 C C . VAL B 1 140 ? 12.188 -14.266 -13.633 1 98.38 140 VAL B C 1
ATOM 2594 O O . VAL B 1 140 ? 11.094 -14.531 -14.141 1 98.38 140 VAL B O 1
ATOM 2597 N N . ARG B 1 141 ? 12.688 -13.055 -13.531 1 98.56 141 ARG B N 1
ATOM 2598 C CA . ARG B 1 141 ? 11.93 -11.898 -14.008 1 98.56 141 ARG B CA 1
ATOM 2599 C C . ARG B 1 141 ? 11.625 -12.023 -15.5 1 98.56 141 ARG B C 1
ATOM 2601 O O . ARG B 1 141 ? 10.5 -11.758 -15.93 1 98.56 141 ARG B O 1
ATOM 2608 N N . LYS B 1 142 ? 12.562 -12.492 -16.234 1 97.75 142 LYS B N 1
ATOM 2609 C CA . LYS B 1 142 ? 12.391 -12.656 -17.688 1 97.75 142 LYS B CA 1
ATOM 2610 C C . LYS B 1 142 ? 11.32 -13.703 -17.984 1 97.75 142 LYS B C 1
ATOM 2612 O O . LYS B 1 142 ? 10.461 -13.484 -18.844 1 97.75 142 LYS B O 1
ATOM 2617 N N . VAL B 1 143 ? 11.352 -14.773 -17.297 1 96.94 143 VAL B N 1
ATOM 2618 C CA . VAL B 1 143 ? 10.414 -15.867 -17.516 1 96.94 143 VAL B CA 1
ATOM 2619 C C . VAL B 1 143 ? 8.992 -15.398 -17.203 1 96.94 143 VAL B C 1
ATOM 2621 O O . VAL B 1 143 ? 8.039 -15.828 -17.859 1 96.94 143 VAL B O 1
ATOM 2624 N N . LEU B 1 144 ? 8.914 -14.469 -16.297 1 98.31 144 LEU B N 1
ATOM 2625 C CA . LEU B 1 144 ? 7.602 -14.008 -15.852 1 98.31 144 LEU B CA 1
ATOM 2626 C C . LEU B 1 144 ? 7.148 -12.789 -16.641 1 98.31 144 LEU B C 1
ATOM 2628 O O . LEU B 1 144 ? 6.074 -12.234 -16.391 1 98.31 144 LEU B O 1
ATOM 2632 N N . GLY B 1 145 ? 7.988 -12.352 -17.562 1 97.75 145 GLY B N 1
ATOM 2633 C CA . GLY B 1 145 ? 7.617 -11.266 -18.453 1 97.75 145 GLY B CA 1
ATOM 2634 C C . GLY B 1 145 ? 7.777 -9.898 -17.828 1 97.75 145 GLY B C 1
ATOM 2635 O O . GLY B 1 145 ? 7.105 -8.945 -18.219 1 97.75 145 GLY B O 1
ATOM 2636 N N . VAL B 1 146 ? 8.562 -9.805 -16.828 1 98.62 146 VAL B N 1
ATOM 2637 C CA . VAL B 1 146 ? 8.828 -8.516 -16.203 1 98.62 146 VAL B CA 1
ATOM 2638 C C . VAL B 1 146 ? 9.711 -7.668 -17.125 1 98.62 146 VAL B C 1
ATOM 2640 O O . VAL B 1 146 ? 10.781 -8.109 -17.547 1 98.62 146 VAL B O 1
ATOM 2643 N N . GLN B 1 147 ? 9.273 -6.52 -17.406 1 98.19 147 GLN B N 1
ATOM 2644 C CA . GLN B 1 147 ? 9.984 -5.652 -18.344 1 98.19 147 GLN B CA 1
ATOM 2645 C C . GLN B 1 147 ? 11.141 -4.934 -17.656 1 98.19 147 GLN B C 1
ATOM 2647 O O . GLN B 1 147 ? 11.242 -4.949 -16.422 1 98.19 147 GLN B O 1
ATOM 2652 N N . ALA B 1 148 ? 11.984 -4.27 -18.406 1 97.31 148 ALA B N 1
ATOM 2653 C CA . ALA B 1 148 ? 13.203 -3.639 -17.906 1 97.31 148 ALA B CA 1
ATOM 2654 C C . ALA B 1 148 ? 12.883 -2.498 -16.953 1 97.31 148 ALA B C 1
ATOM 2656 O O . ALA B 1 148 ? 13.641 -2.232 -16.016 1 97.31 148 ALA B O 1
ATOM 2657 N N . ASP B 1 149 ? 11.766 -1.844 -17.156 1 97.88 149 ASP B N 1
ATOM 2658 C CA . ASP B 1 149 ? 11.391 -0.699 -16.328 1 97.88 149 ASP B CA 1
ATOM 2659 C C . ASP B 1 149 ? 10.32 -1.087 -15.312 1 97.88 149 ASP B C 1
ATOM 2661 O O . ASP B 1 149 ? 9.484 -0.261 -14.938 1 97.88 149 ASP B O 1
ATOM 2665 N N . GLU B 1 150 ? 10.359 -2.344 -14.938 1 98.62 150 GLU B N 1
ATOM 2666 C CA . GLU B 1 150 ? 9.406 -2.861 -13.961 1 98.62 150 GLU B CA 1
ATOM 2667 C C . GLU B 1 150 ? 10.125 -3.59 -12.828 1 98.62 150 GLU B C 1
ATOM 2669 O O . GLU B 1 150 ? 11.234 -4.086 -13.008 1 98.62 150 GLU B O 1
ATOM 2674 N N . ASP B 1 151 ? 9.484 -3.58 -11.727 1 98.44 151 ASP B N 1
ATOM 2675 C CA . ASP B 1 151 ? 9.938 -4.375 -10.586 1 98.44 151 ASP B CA 1
ATOM 2676 C C . ASP B 1 151 ? 8.93 -5.461 -10.234 1 98.44 151 ASP B C 1
ATOM 2678 O O . ASP B 1 151 ? 7.723 -5.215 -10.219 1 98.44 151 ASP B O 1
ATOM 2682 N N . LEU B 1 152 ? 9.43 -6.645 -10.078 1 98.81 152 LEU B N 1
ATOM 2683 C CA . LEU B 1 152 ? 8.641 -7.711 -9.461 1 98.81 152 LEU B CA 1
ATOM 2684 C C . LEU B 1 152 ? 8.617 -7.562 -7.945 1 98.81 152 LEU B C 1
ATOM 2686 O O . LEU B 1 152 ? 9.672 -7.574 -7.301 1 98.81 152 LEU B O 1
ATOM 2690 N N . VAL B 1 153 ? 7.402 -7.414 -7.363 1 98.75 153 VAL B N 1
ATOM 2691 C CA . VAL B 1 153 ? 7.359 -7.113 -5.938 1 98.75 153 VAL B CA 1
ATOM 2692 C C . VAL B 1 153 ? 6.812 -8.32 -5.168 1 98.75 153 VAL B C 1
ATOM 2694 O O . VAL B 1 153 ? 6.535 -8.227 -3.973 1 98.75 153 VAL B O 1
ATOM 2697 N N . GLY B 1 154 ? 6.582 -9.422 -5.801 1 98.62 154 GLY B N 1
ATOM 2698 C CA . GLY B 1 154 ? 6.195 -10.656 -5.133 1 98.62 154 GLY B CA 1
ATOM 2699 C C . GLY B 1 154 ? 5.086 -11.398 -5.852 1 98.62 154 GLY B C 1
ATOM 2700 O O . GLY B 1 154 ? 4.824 -11.148 -7.027 1 98.62 154 GLY B O 1
ATOM 2701 N N . PHE B 1 155 ? 4.602 -12.414 -5.184 1 98.88 155 PHE B N 1
ATOM 2702 C CA . PHE B 1 155 ? 3.496 -13.25 -5.645 1 98.88 155 PHE B CA 1
ATOM 2703 C C . PHE B 1 155 ? 2.322 -13.18 -4.672 1 98.88 155 PHE B C 1
ATOM 2705 O O . PHE B 1 155 ? 2.518 -13.141 -3.457 1 98.88 155 PHE B O 1
ATOM 2712 N N . LEU B 1 156 ? 1.207 -13.094 -5.262 1 98.94 156 LEU B N 1
ATOM 2713 C CA . LEU B 1 156 ? 0.012 -13.266 -4.441 1 98.94 156 LEU B CA 1
ATOM 2714 C C . LEU B 1 156 ? -0.639 -14.617 -4.699 1 98.94 156 LEU B C 1
ATOM 2716 O O . LEU B 1 156 ? -1.225 -14.836 -5.762 1 98.94 156 LEU B O 1
ATOM 2720 N N . TYR B 1 157 ? -0.474 -15.5 -3.723 1 98.81 157 TYR B N 1
ATOM 2721 C CA . TYR B 1 157 ? -1.125 -16.812 -3.812 1 98.81 157 TYR B CA 1
ATOM 2722 C C . TYR B 1 157 ? -2.635 -16.672 -3.654 1 98.81 157 TYR B C 1
ATOM 2724 O O . TYR B 1 157 ? -3.113 -15.93 -2.795 1 98.81 157 TYR B O 1
ATOM 2732 N N . LEU B 1 158 ? -3.342 -17.328 -4.523 1 98.75 158 LEU B N 1
ATOM 2733 C CA . LEU B 1 158 ? -4.801 -17.344 -4.449 1 98.75 158 LEU B CA 1
ATOM 2734 C C . LEU B 1 158 ? -5.301 -18.656 -3.854 1 98.75 158 LEU B C 1
ATOM 2736 O O . LEU B 1 158 ? -4.984 -19.734 -4.359 1 98.75 158 LEU B O 1
ATOM 2740 N N . THR B 1 159 ? -6.062 -18.516 -2.783 1 98 159 THR B N 1
ATOM 2741 C CA . THR B 1 159 ? -6.512 -19.672 -2.023 1 98 159 THR B CA 1
ATOM 2742 C C . THR B 1 159 ? -8.023 -19.641 -1.832 1 98 159 THR B C 1
ATOM 2744 O O . THR B 1 159 ? -8.656 -18.594 -1.98 1 98 159 THR B O 1
ATOM 2747 N N . ASP B 1 160 ? -8.609 -20.781 -1.665 1 96 160 ASP B N 1
ATOM 2748 C CA . ASP B 1 160 ? -9.969 -20.766 -1.135 1 96 160 ASP B CA 1
ATOM 2749 C C . ASP B 1 160 ? -9.969 -20.484 0.367 1 96 160 ASP B C 1
ATOM 2751 O O . ASP B 1 160 ? -8.914 -20.25 0.96 1 96 160 ASP B O 1
ATOM 2755 N N . LEU B 1 161 ? -11.086 -20.391 0.983 1 94.81 161 LEU B N 1
ATOM 2756 C CA . LEU B 1 161 ? -11.188 -20.094 2.406 1 94.81 161 LEU B CA 1
ATOM 2757 C C . LEU B 1 161 ? -11.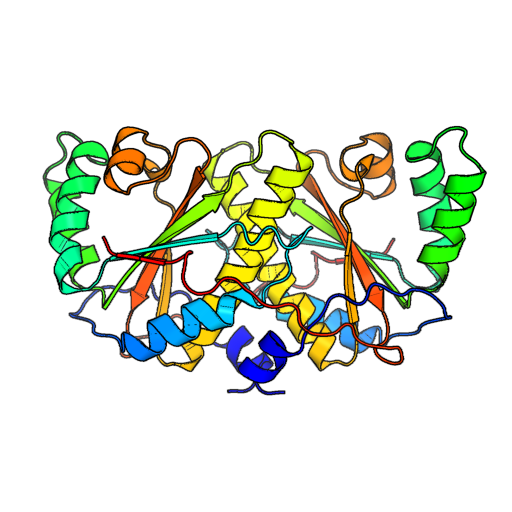789 -21.266 3.17 1 94.81 161 LEU B C 1
ATOM 2759 O O . LEU B 1 161 ? -12.438 -21.078 4.203 1 94.81 161 LEU B O 1
ATOM 2763 N N . GLU B 1 162 ? -11.586 -22.438 2.648 1 90.06 162 GLU B N 1
ATOM 2764 C CA . GLU B 1 162 ? -12.195 -23.625 3.242 1 90.06 162 GLU B CA 1
ATOM 2765 C C . GLU B 1 162 ? -11.336 -24.172 4.379 1 90.06 162 GLU B C 1
ATOM 2767 O O . GLU B 1 162 ? -11.82 -24.938 5.219 1 90.06 162 GLU B O 1
ATOM 2772 N N . GLY B 1 163 ? -10.148 -23.812 4.434 1 82.38 163 GLY B N 1
ATOM 2773 C CA . GLY B 1 163 ? -9.281 -24.297 5.488 1 82.38 163 GLY B CA 1
ATOM 2774 C C . GLY B 1 163 ? -9.281 -23.422 6.723 1 82.38 163 GLY B C 1
ATOM 2775 O O . GLY B 1 163 ? -10.125 -22.516 6.852 1 82.38 163 GLY B O 1
ATOM 2776 N N . LYS B 1 164 ? -8.531 -23.828 7.629 1 81.56 164 LYS B N 1
ATOM 2777 C CA . LYS B 1 164 ? -8.359 -23.062 8.859 1 81.56 164 LYS B CA 1
ATOM 2778 C C . LYS B 1 164 ? -7.758 -21.688 8.57 1 81.56 164 LYS B C 1
ATOM 2780 O O . LYS B 1 164 ? -6.711 -21.594 7.93 1 81.56 164 LYS B O 1
ATOM 2785 N N . ILE B 1 165 ? -8.508 -20.688 8.953 1 84.38 165 ILE B N 1
ATOM 2786 C CA . ILE B 1 165 ? -8 -19.328 8.859 1 84.38 165 ILE B CA 1
ATOM 2787 C C . ILE B 1 165 ? -7.168 -19 10.094 1 84.38 165 ILE B C 1
ATOM 2789 O O . ILE B 1 165 ? -7.617 -19.203 11.227 1 84.38 165 ILE B O 1
ATOM 2793 N N . PRO B 1 166 ? -5.934 -18.578 9.844 1 86.56 166 PRO B N 1
ATOM 2794 C CA . PRO B 1 166 ? -5.098 -18.234 10.992 1 86.56 166 PRO B CA 1
ATOM 2795 C C . PRO B 1 166 ? -5.742 -17.203 11.906 1 86.56 166 PRO B C 1
ATOM 2797 O O . PRO B 1 166 ? -6.496 -16.344 11.43 1 86.56 166 PRO B O 1
ATOM 2800 N N . PRO B 1 167 ? -5.434 -17.359 13.117 1 88.19 167 PRO B N 1
ATOM 2801 C CA . PRO B 1 167 ? -5.98 -16.359 14.047 1 88.19 167 PRO B CA 1
ATOM 2802 C C . PRO B 1 167 ? -5.336 -14.984 13.883 1 88.19 167 PRO B C 1
ATOM 2804 O O . PRO B 1 167 ? -4.219 -14.883 13.375 1 88.19 167 PRO B O 1
ATOM 2807 N N . LYS B 1 168 ? -6.082 -14.023 14.289 1 90.19 168 LYS B N 1
ATOM 2808 C CA . LYS B 1 168 ? -5.539 -12.664 14.297 1 90.19 168 LYS B CA 1
ATOM 2809 C C . LYS B 1 168 ? -4.375 -12.539 15.273 1 90.19 168 LYS B C 1
ATOM 2811 O O . LYS B 1 168 ? -4.477 -12.969 16.422 1 90.19 168 LYS B O 1
ATOM 2816 N N . LYS B 1 169 ? -3.301 -11.977 14.773 1 89.75 169 LYS B N 1
ATOM 2817 C CA . LYS B 1 169 ? -2.176 -11.664 15.648 1 89.75 169 LYS B CA 1
ATOM 2818 C C . LYS B 1 169 ? -2.316 -10.266 16.25 1 89.75 169 LYS B C 1
ATOM 2820 O O . LYS B 1 169 ? -2.738 -9.336 15.555 1 89.75 169 LYS B O 1
ATOM 2825 N N . PRO B 1 170 ? -1.938 -10.109 17.5 1 89.5 170 PRO B N 1
ATOM 2826 C CA . PRO B 1 170 ? -2.014 -8.781 18.109 1 89.5 170 PRO B CA 1
ATOM 2827 C C . PRO B 1 170 ? -1.093 -7.77 17.422 1 89.5 170 PRO B C 1
ATOM 2829 O O . PRO B 1 170 ? 0.004 -8.125 16.984 1 89.5 170 PRO B O 1
ATOM 2832 N N . ARG B 1 171 ? -1.57 -6.566 17.312 1 91.38 171 ARG B N 1
ATOM 2833 C CA . ARG B 1 171 ? -0.788 -5.457 16.766 1 91.38 171 ARG B CA 1
ATOM 2834 C C . ARG B 1 171 ? -0.326 -4.523 17.875 1 91.38 171 ARG B C 1
ATOM 2836 O O . ARG B 1 171 ? -0.97 -4.43 18.922 1 91.38 171 ARG B O 1
ATOM 2843 N N . HIS B 1 172 ? 0.789 -3.879 17.641 1 85.62 172 HIS B N 1
ATOM 2844 C CA . HIS B 1 172 ? 1.264 -2.852 18.562 1 85.62 172 HIS B CA 1
ATOM 2845 C C . HIS B 1 172 ? 0.641 -1.496 18.25 1 85.62 172 HIS B C 1
ATOM 2847 O O . HIS B 1 172 ? 1.147 -0.759 17.391 1 85.62 172 HIS B O 1
ATOM 2853 N N . THR B 1 173 ? -0.364 -1.111 19 1 83.5 173 THR B N 1
ATOM 2854 C CA . THR B 1 173 ? -1.151 0.057 18.625 1 83.5 173 THR B CA 1
ATOM 2855 C C . THR B 1 173 ? -0.78 1.261 19.484 1 83.5 173 THR B C 1
ATOM 2857 O O . THR B 1 173 ? -1.212 2.383 19.219 1 83.5 173 THR B O 1
ATOM 2860 N N . GLU B 1 174 ? 0.009 1.137 20.391 1 79.38 174 GLU B N 1
ATOM 2861 C CA . GLU B 1 174 ? 0.244 2.252 21.312 1 79.38 174 GLU B CA 1
ATOM 2862 C C . GLU B 1 174 ? 1.545 2.975 20.969 1 79.38 174 GLU B C 1
ATOM 2864 O O . GLU B 1 174 ? 1.731 4.137 21.344 1 79.38 174 GLU B O 1
ATOM 2869 N N . SER B 1 175 ? 2.336 2.443 20.25 1 87.31 175 SER B N 1
ATOM 2870 C CA . SER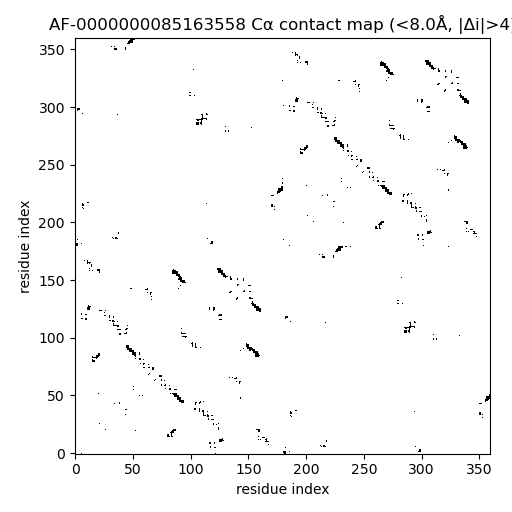 B 1 175 ? 3.689 2.988 20.203 1 87.31 175 SER B CA 1
ATOM 2871 C C . SER B 1 175 ? 4.008 3.541 18.812 1 87.31 175 SER B C 1
ATOM 2873 O O . SER B 1 175 ? 5.031 4.203 18.625 1 87.31 175 SER B O 1
ATOM 2875 N N . PHE B 1 176 ? 3.008 3.465 17.891 1 95.88 176 PHE B N 1
ATOM 2876 C CA . PHE B 1 176 ? 3.461 3.848 16.562 1 95.88 176 PHE B CA 1
ATOM 2877 C C . PHE B 1 176 ? 2.973 5.246 16.203 1 95.88 176 PHE B C 1
ATOM 2879 O O . PHE B 1 176 ? 3.352 5.797 15.164 1 95.88 176 PHE B O 1
ATOM 2886 N N . ILE B 1 177 ? 2.176 5.895 17.094 1 97.38 177 ILE B N 1
ATOM 2887 C CA . ILE B 1 177 ? 1.676 7.246 16.875 1 97.38 177 ILE B CA 1
ATOM 2888 C C . ILE B 1 177 ? 2.326 8.211 17.875 1 97.38 177 ILE B C 1
ATOM 2890 O O . ILE B 1 177 ? 2.424 7.906 19.062 1 97.38 177 ILE B O 1
ATOM 2894 N N . SER B 1 178 ? 2.787 9.312 17.438 1 97.38 178 SER B N 1
ATOM 2895 C CA . SER B 1 178 ? 3.234 10.422 18.281 1 97.38 178 SER B CA 1
ATOM 2896 C C . SER B 1 178 ? 2.639 11.75 17.812 1 97.38 178 SER B C 1
ATOM 2898 O O . SER B 1 178 ? 2.055 11.828 16.734 1 97.38 178 SER B O 1
ATOM 2900 N N . GLU B 1 179 ? 2.65 12.703 18.656 1 96 179 GLU B N 1
ATOM 2901 C CA . GLU B 1 179 ? 2.162 14.039 18.344 1 96 179 GLU B CA 1
ATOM 2902 C C . GLU B 1 179 ? 3.318 15 18.062 1 96 179 GLU B C 1
ATOM 2904 O O . GLU B 1 179 ? 4.355 14.93 18.719 1 96 179 GLU B O 1
ATOM 2909 N N . TYR B 1 180 ? 3.059 15.836 17.141 1 97.25 180 TYR B N 1
ATOM 2910 C CA . TYR B 1 180 ? 4.031 16.891 16.844 1 97.25 180 TYR B CA 1
ATOM 2911 C C . TYR B 1 180 ? 4.074 17.922 17.969 1 97.25 180 TYR B C 1
ATOM 2913 O O . TYR B 1 180 ? 3.041 18.469 18.344 1 97.25 180 TYR B O 1
#

Sequence (360 aa):
MELKDAITSRRSVKIFDHDMHIDDEALYEALKLSTDAPNHGMREPWRIVHVSKDRLGDMSRSVSRFAFRNEPEKQQSHFDAVTKLGGLLVMIVKRDPRQKENLENHLAFGTYAQNLMLLLYEAGIGTCWKSPEYIFSPKVRKVLGVQADEDLVGFLYLTDLEGKIPPKKPRHTESFISEYMELKDAITSRRSVKIFDHDMHIDDEALYEALKLSTDAPNHGMREPWRIVHVSKDRLGDMSRSVSRFAFRNEPEKQQSHFDAVTKLGGLLVMIVKRDPRQKENLENHLAFGTYAQNLMLLLYEAGIGTCWKSPEYIFSPKVRKVLGVQADEDLVGFLYLTDLEGKIPPKKPRHTESFISEY

pLDDT: mean 96.83, std 3.5, range [79.19, 98.94]

Organism: Staphylococcus carnosus (strain TM300) (NCBI:txid396513)